Protein AF-A0A7J3KBX1-F1 (afdb_monomer_lite)

Sequence (210 aa):
MGEQVYLATDLDYLTTTYNLYGMPNVRHLKEKSKRGIFSFEVIDDPAFIGVLIQVTSRGRVNIYLPKGAPKEEVVEKTLKLLEEANKAPIKVLGRKEGPTMKLSEREKMLEDRIKEDLKLAFYIWASLIIKDGILPPPEFFSRNVLENCALYLGEDPQNEEFRRIFFKVFKECLNGLKEILGQELYDKLREKLEKKFLKEIYDYYACRKT

pLDDT: mean 73.68, std 13.1, range [33.12, 94.62]

Secondary structure (DSSP, 8-state):
-BEEEEEEE---HHHHHHHHHT-TTEEEP-----SSEEEEEESS-GGGTT-EEEEETTSEEEEEE-TT--HHHHHHHHHHHHHHHHTS---EEEEEEPPPBPHHHHHHHHHHHHHHHHHHHHHHHHHHHHHH--PPPGGGGTHHHHHHHHHHHT--TT-HHHHHHHHHHHHHHHHHHHHHHHHHHHHHHHHHHIIIIIHHHHHHHHTT--

Foldseek 3Di:
DWWKKKFDKPFPLVQLLVLLVVDPQKDWDDDPPPAFKTKIFGQPDLLRQQWIWIAGNNRMIMIIGGPPRPVVVCVVVVQVSSCVSRVHHMDGPDMDIDDRPPPVVSLVVLLVLLLVLLLVLLVVQLCCCVPPVDQDQLVSQADCSLVVSCSRNSHDSPDLSSVVSNLVSSVVSLVVSCVSNPDPSSVVNVVNNVVPHVVVSCVSVVVVVD

Structure (mmCIF, N/CA/C/O backbone):
data_AF-A0A7J3KBX1-F1
#
_entry.id   AF-A0A7J3KBX1-F1
#
loop_
_atom_site.group_PDB
_atom_site.id
_atom_site.type_symbol
_atom_site.label_atom_id
_atom_site.label_alt_id
_atom_site.label_comp_id
_atom_site.label_asym_id
_atom_site.label_entity_id
_atom_site.label_seq_id
_atom_site.pdbx_PDB_ins_code
_atom_site.Cartn_x
_atom_site.Cartn_y
_atom_site.Cartn_z
_atom_site.occupancy
_atom_site.B_iso_or_equiv
_atom_site.auth_seq_id
_atom_site.auth_comp_id
_atom_site.auth_asym_id
_atom_site.auth_atom_id
_atom_site.pdbx_PDB_model_num
ATOM 1 N N . MET A 1 1 ? 15.688 3.345 3.642 1.00 48.31 1 MET A N 1
ATOM 2 C CA . MET A 1 1 ? 15.613 4.315 2.530 1.00 48.31 1 MET A CA 1
ATOM 3 C C . MET A 1 1 ? 15.273 3.535 1.270 1.00 48.31 1 MET A C 1
ATOM 5 O O . MET A 1 1 ? 15.995 2.588 0.983 1.00 48.31 1 MET A O 1
ATOM 9 N N . GLY A 1 2 ? 1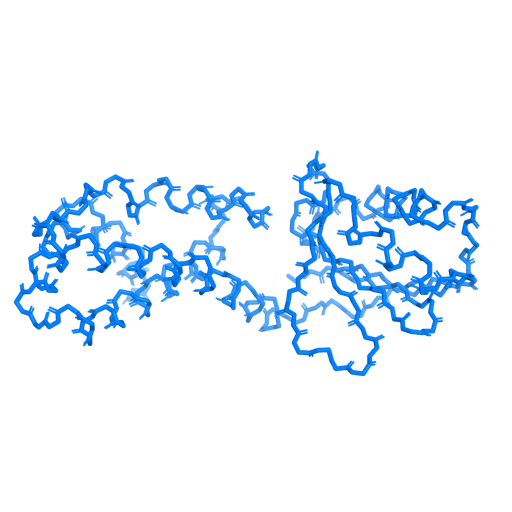4.149 3.855 0.622 1.00 62.84 2 GLY A N 1
ATOM 10 C CA . GLY A 1 2 ? 13.671 3.169 -0.588 1.00 62.84 2 GLY A CA 1
ATOM 11 C C . GLY A 1 2 ? 14.274 3.766 -1.859 1.00 62.84 2 GLY A C 1
ATOM 12 O O . GLY A 1 2 ? 14.525 4.971 -1.915 1.00 62.84 2 GLY A O 1
ATOM 13 N N . GLU A 1 3 ? 14.553 2.934 -2.852 1.00 77.62 3 GLU A N 1
ATOM 14 C CA . GLU A 1 3 ? 15.200 3.350 -4.097 1.00 77.62 3 GLU A CA 1
ATOM 15 C C . GLU A 1 3 ? 14.180 3.929 -5.085 1.00 77.62 3 GLU A C 1
ATOM 17 O O . GLU A 1 3 ? 12.984 3.661 -4.992 1.00 77.62 3 GLU A O 1
ATOM 22 N N . GLN A 1 4 ? 14.641 4.758 -6.020 1.00 82.50 4 GLN A N 1
ATOM 23 C CA . GLN A 1 4 ? 13.785 5.356 -7.043 1.00 82.50 4 GLN A CA 1
ATOM 24 C C . GLN A 1 4 ? 14.404 5.181 -8.423 1.00 82.50 4 GLN A C 1
ATOM 26 O O . GLN A 1 4 ? 15.590 5.460 -8.622 1.00 82.50 4 GLN A O 1
ATOM 31 N N . VAL A 1 5 ? 13.585 4.781 -9.390 1.00 87.81 5 VAL A N 1
ATOM 32 C CA . VAL A 1 5 ? 13.967 4.699 -10.800 1.00 87.81 5 VAL A CA 1
ATOM 33 C C . VAL A 1 5 ? 13.045 5.594 -11.615 1.00 87.81 5 VAL A C 1
ATOM 35 O O . VAL A 1 5 ? 11.826 5.456 -11.576 1.00 87.81 5 VAL A O 1
ATOM 38 N N . TYR A 1 6 ? 13.641 6.516 -12.365 1.00 85.56 6 TYR A N 1
ATOM 39 C CA . TYR A 1 6 ? 12.949 7.396 -13.298 1.00 85.56 6 TYR A CA 1
ATOM 40 C C . TYR A 1 6 ? 13.176 6.911 -14.725 1.00 85.56 6 TYR A C 1
ATOM 42 O O . TYR A 1 6 ? 14.323 6.798 -15.170 1.00 85.56 6 TYR A O 1
ATOM 50 N N . LEU A 1 7 ? 12.090 6.687 -15.457 1.00 89.50 7 LEU A N 1
ATOM 51 C CA . LEU A 1 7 ? 12.101 6.308 -16.864 1.00 89.50 7 LEU A CA 1
ATOM 52 C C . LEU A 1 7 ? 11.402 7.394 -17.687 1.00 89.50 7 LEU A C 1
ATOM 54 O O . LEU A 1 7 ? 10.243 7.746 -17.456 1.00 89.50 7 LEU A O 1
ATOM 58 N N . ALA A 1 8 ? 12.117 7.940 -18.665 1.00 86.69 8 ALA A N 1
ATOM 59 C CA . ALA A 1 8 ? 11.515 8.678 -19.764 1.00 86.69 8 ALA A CA 1
ATOM 60 C C . ALA A 1 8 ? 11.130 7.667 -20.844 1.00 86.69 8 ALA A C 1
ATOM 62 O O . ALA A 1 8 ? 11.980 6.886 -21.271 1.00 86.69 8 ALA A O 1
ATOM 63 N N . THR A 1 9 ? 9.871 7.676 -21.276 1.00 89.94 9 THR A N 1
ATOM 64 C CA . THR A 1 9 ? 9.355 6.709 -22.252 1.00 89.94 9 THR A CA 1
ATOM 65 C C . THR A 1 9 ? 8.529 7.400 -23.333 1.00 89.94 9 THR A C 1
ATOM 67 O O . THR A 1 9 ? 8.168 8.568 -23.174 1.00 89.94 9 THR A O 1
ATOM 70 N N . ASP A 1 10 ? 8.250 6.695 -24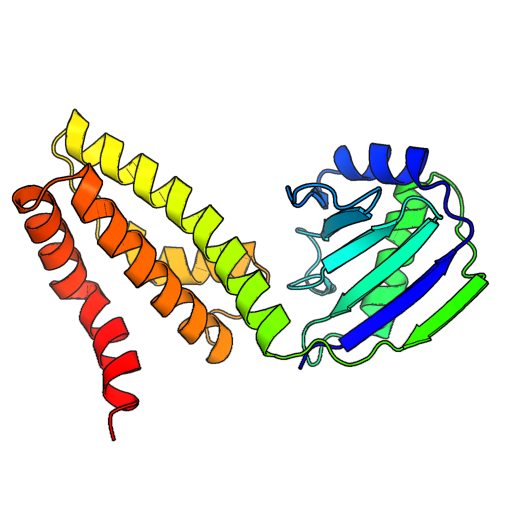.427 1.00 89.00 10 ASP A N 1
ATOM 71 C CA . ASP A 1 10 ? 7.322 7.116 -25.488 1.00 89.00 10 ASP A CA 1
ATOM 72 C C . ASP A 1 10 ? 5.871 6.658 -25.247 1.00 89.00 10 ASP A C 1
ATOM 74 O O . ASP A 1 10 ? 5.046 6.700 -26.157 1.00 89.00 10 ASP A O 1
ATOM 78 N N . LEU A 1 11 ? 5.559 6.252 -24.013 1.00 90.00 11 LEU A N 1
ATOM 79 C CA . LEU A 1 11 ? 4.247 5.783 -23.584 1.00 90.00 11 LEU A CA 1
ATOM 80 C C . LEU A 1 11 ? 3.117 6.754 -23.963 1.00 90.00 11 LEU A C 1
ATOM 82 O O . LEU A 1 11 ? 3.142 7.928 -23.569 1.00 90.00 11 LEU A O 1
ATOM 86 N N . ASP A 1 12 ? 2.058 6.236 -24.596 1.00 87.88 12 ASP A N 1
ATOM 87 C CA . ASP A 1 12 ? 0.772 6.932 -24.644 1.00 87.88 12 ASP A CA 1
ATOM 88 C C . ASP A 1 12 ? 0.127 6.864 -23.259 1.00 87.88 12 ASP A C 1
ATOM 90 O O . ASP A 1 12 ? -0.539 5.893 -22.882 1.00 87.88 12 ASP A O 1
ATOM 94 N N . TYR A 1 13 ? 0.351 7.917 -22.474 1.00 84.12 13 TYR A N 1
ATOM 95 C CA . TYR A 1 13 ? -0.110 7.949 -21.096 1.00 84.12 13 TYR A CA 1
ATOM 96 C C . TYR A 1 13 ? -1.633 7.842 -20.986 1.00 84.12 13 TYR A C 1
ATOM 98 O O . TYR A 1 13 ? -2.088 7.270 -20.002 1.00 84.12 13 TYR A O 1
ATOM 106 N N . LEU A 1 14 ? -2.425 8.370 -21.928 1.00 83.19 14 LEU A N 1
ATOM 107 C CA . LEU A 1 14 ? -3.888 8.357 -21.810 1.00 83.19 14 LEU A CA 1
ATOM 108 C C . LEU A 1 14 ? -4.408 6.936 -21.955 1.00 83.19 14 LEU A C 1
ATOM 110 O O . LEU A 1 14 ? -5.086 6.434 -21.057 1.00 83.19 14 LEU A O 1
ATOM 114 N N . THR A 1 15 ? -4.038 6.291 -23.059 1.00 86.25 15 THR A N 1
ATOM 115 C CA . THR A 1 15 ? -4.436 4.916 -23.363 1.00 86.25 15 THR A CA 1
ATOM 116 C C . THR A 1 15 ? -3.932 3.960 -22.289 1.00 86.25 15 THR A C 1
ATOM 118 O O . THR A 1 15 ? -4.708 3.168 -21.755 1.00 86.25 15 THR A O 1
ATOM 121 N N . THR A 1 16 ? -2.662 4.088 -21.899 1.00 88.94 16 THR A N 1
ATOM 122 C CA . THR A 1 16 ? -2.055 3.218 -20.883 1.00 88.94 16 THR A CA 1
ATOM 123 C C . THR A 1 16 ? -2.718 3.404 -19.525 1.00 88.94 16 THR A C 1
ATOM 125 O O . THR A 1 16 ? -3.132 2.430 -18.906 1.00 88.94 16 THR A O 1
ATOM 128 N N . THR A 1 17 ? -2.862 4.648 -19.060 1.00 85.94 17 THR A N 1
ATOM 129 C CA . THR A 1 17 ? -3.478 4.952 -17.758 1.00 85.94 17 THR A CA 1
ATOM 130 C C . THR A 1 17 ? -4.902 4.412 -17.715 1.00 85.94 17 THR A C 1
ATOM 132 O O . THR A 1 17 ? -5.265 3.749 -16.748 1.00 85.94 17 THR A O 1
ATOM 135 N N . TYR A 1 18 ? -5.698 4.648 -18.764 1.00 85.38 18 TYR A N 1
ATOM 136 C CA . TYR A 1 18 ? -7.067 4.143 -18.855 1.00 85.38 18 TYR A CA 1
ATOM 137 C C . TYR A 1 18 ? -7.125 2.613 -18.768 1.00 85.38 18 TYR A C 1
ATOM 139 O O . TYR A 1 18 ? -7.927 2.077 -18.007 1.00 85.38 18 TYR A O 1
ATOM 147 N N . ASN A 1 19 ? -6.249 1.912 -19.491 1.00 88.88 19 ASN A N 1
ATOM 148 C CA . ASN A 1 19 ? -6.217 0.452 -19.462 1.00 88.88 19 ASN A CA 1
ATOM 149 C C . ASN A 1 19 ? -5.741 -0.082 -18.100 1.00 88.88 19 ASN A C 1
ATOM 151 O O . ASN A 1 19 ? -6.350 -1.019 -17.593 1.00 88.88 19 ASN A O 1
ATOM 155 N N . LEU A 1 20 ? -4.753 0.554 -17.454 1.00 88.75 20 LEU A N 1
ATOM 156 C CA . LEU A 1 20 ? -4.304 0.199 -16.097 1.00 88.75 20 LEU A CA 1
ATOM 157 C C . LEU A 1 20 ? -5.434 0.283 -15.061 1.00 88.75 20 LEU A C 1
ATOM 159 O O . LEU A 1 20 ? -5.495 -0.553 -14.167 1.00 88.75 20 LEU A O 1
ATOM 163 N N . TYR A 1 21 ? -6.360 1.244 -15.184 1.00 83.00 21 TYR A N 1
ATOM 164 C CA . TYR A 1 21 ? -7.537 1.319 -14.303 1.00 83.00 21 TYR A CA 1
ATOM 165 C C . TYR A 1 21 ? -8.470 0.105 -14.424 1.00 83.00 21 TYR A C 1
ATOM 167 O O . TYR A 1 21 ? -9.236 -0.155 -13.496 1.00 83.00 21 TYR A O 1
ATOM 175 N N . GLY A 1 22 ? -8.437 -0.605 -15.554 1.00 81.12 22 GLY A N 1
ATOM 176 C CA . GLY A 1 22 ? -9.253 -1.790 -15.813 1.00 81.12 22 GLY A CA 1
ATOM 177 C C . GLY A 1 22 ? -8.534 -3.121 -15.587 1.00 81.12 22 GLY A C 1
ATOM 178 O O . GLY A 1 22 ? -9.170 -4.163 -15.734 1.00 81.12 22 GLY A O 1
ATOM 179 N N . MET A 1 23 ? -7.236 -3.118 -15.262 1.00 88.75 23 MET A N 1
ATOM 180 C CA . MET A 1 23 ? -6.469 -4.351 -15.074 1.00 88.75 23 MET A CA 1
ATOM 181 C C . MET A 1 23 ? -6.740 -4.969 -13.692 1.00 88.75 23 MET A C 1
ATOM 183 O O . MET A 1 23 ? -6.653 -4.268 -12.684 1.00 88.75 23 MET A O 1
ATOM 187 N N . PRO A 1 24 ? -7.039 -6.279 -13.610 1.00 82.50 24 PRO A N 1
ATOM 188 C CA . PRO A 1 24 ? -7.430 -6.928 -12.355 1.00 82.50 24 PRO A CA 1
ATOM 189 C C . PRO A 1 24 ? -6.286 -7.020 -11.336 1.00 82.50 24 PRO A C 1
ATOM 191 O O . PRO A 1 24 ? -6.535 -6.984 -10.136 1.00 82.50 24 PRO A O 1
ATOM 194 N N . ASN A 1 25 ? -5.043 -7.085 -11.812 1.00 82.12 25 ASN A N 1
ATOM 195 C CA . ASN A 1 25 ? -3.827 -7.168 -11.004 1.00 82.12 25 ASN A CA 1
ATOM 196 C C . ASN A 1 25 ? -3.259 -5.791 -10.619 1.00 82.12 25 ASN A C 1
ATOM 198 O O . ASN A 1 25 ? -2.173 -5.719 -10.037 1.00 82.12 25 ASN A O 1
ATOM 202 N N . VAL A 1 26 ? -3.955 -4.698 -10.953 1.00 83.69 26 VAL A N 1
ATOM 203 C CA . VAL A 1 26 ? -3.503 -3.324 -10.713 1.00 83.69 26 VAL A CA 1
ATOM 204 C C . VAL A 1 26 ? -4.476 -2.604 -9.788 1.00 83.69 26 VAL A C 1
ATOM 206 O O . VAL A 1 26 ? -5.647 -2.390 -10.099 1.00 83.69 26 VAL A O 1
ATOM 209 N N . ARG A 1 27 ? -3.964 -2.142 -8.649 1.00 80.69 27 ARG A N 1
ATOM 210 C CA . ARG A 1 27 ? -4.670 -1.234 -7.749 1.00 80.69 27 ARG A CA 1
ATOM 211 C C . ARG A 1 27 ? -4.282 0.204 -8.070 1.00 80.69 27 ARG A C 1
ATOM 213 O O . ARG A 1 27 ? -3.110 0.566 -8.034 1.00 80.69 27 ARG A O 1
ATOM 220 N N . HIS A 1 28 ? -5.273 1.051 -8.325 1.00 79.00 28 HIS A N 1
ATOM 221 C CA . HIS A 1 28 ? -5.066 2.490 -8.462 1.00 79.00 28 HIS A CA 1
ATOM 222 C C . HIS A 1 28 ? -5.152 3.171 -7.092 1.00 79.00 28 HIS A C 1
ATOM 224 O O . HIS A 1 28 ? -6.086 2.933 -6.324 1.00 79.00 28 HIS A O 1
ATOM 230 N N . LEU A 1 29 ? -4.198 4.046 -6.785 1.00 66.31 29 LEU A N 1
ATOM 231 C CA . LEU A 1 29 ? -4.214 4.807 -5.539 1.00 66.31 29 LEU A CA 1
ATOM 232 C C . LEU A 1 29 ? -4.988 6.111 -5.741 1.00 66.31 29 LEU A C 1
ATOM 234 O O . LEU A 1 29 ? -4.686 6.911 -6.632 1.00 66.31 29 LEU A O 1
ATOM 238 N N . LYS A 1 30 ? -6.006 6.337 -4.907 1.00 52.78 30 LYS A N 1
ATOM 239 C CA . LYS A 1 30 ? -6.800 7.570 -4.914 1.00 52.78 30 LYS A CA 1
ATOM 240 C C . LYS A 1 30 ? -6.040 8.676 -4.174 1.00 52.78 30 LYS A C 1
ATOM 242 O O . LYS A 1 30 ? -6.322 8.966 -3.022 1.00 52.78 30 LYS A O 1
ATOM 247 N N . GLU A 1 31 ? -5.122 9.362 -4.848 1.00 54.22 31 GLU A N 1
ATOM 248 C CA . GLU A 1 31 ? -4.641 10.665 -4.368 1.00 54.22 31 GLU A CA 1
ATOM 249 C C . GLU A 1 31 ? -5.203 11.810 -5.212 1.00 54.22 31 GLU A C 1
ATOM 251 O O . GLU A 1 31 ? -5.390 11.681 -6.422 1.00 54.22 31 GLU A O 1
ATOM 256 N N . LYS A 1 32 ? -5.468 12.956 -4.557 1.00 43.47 32 LYS A N 1
ATOM 257 C CA . LYS A 1 32 ? -5.796 14.238 -5.204 1.00 43.47 32 LYS A CA 1
ATOM 258 C C . LYS A 1 32 ? -4.781 14.471 -6.315 1.00 43.47 32 LYS A C 1
ATOM 260 O O . LYS A 1 32 ? -3.660 14.873 -6.013 1.00 43.47 32 LYS A O 1
ATOM 265 N N . SER A 1 33 ? -5.166 14.223 -7.568 1.00 44.78 33 SER A N 1
ATOM 266 C CA . SER A 1 33 ? -4.273 14.309 -8.718 1.00 44.78 33 SER A CA 1
ATOM 267 C C . SER A 1 33 ? -3.574 15.667 -8.707 1.00 44.78 33 SER A C 1
ATOM 269 O O . SER A 1 33 ? -4.145 16.692 -9.100 1.00 44.78 33 SER A O 1
ATOM 271 N N . LYS A 1 34 ? -2.330 15.717 -8.235 1.00 50.94 34 LYS A N 1
ATOM 272 C CA . LYS A 1 34 ? -1.494 16.892 -8.427 1.00 50.94 34 LYS A CA 1
ATOM 273 C C . LYS A 1 34 ? -1.115 16.871 -9.901 1.00 50.94 34 LYS A C 1
ATOM 275 O O . LYS A 1 34 ? -0.147 16.232 -10.275 1.00 50.94 34 LYS A O 1
ATOM 280 N N . ARG A 1 35 ? -1.932 17.531 -10.730 1.00 54.19 35 ARG A N 1
ATOM 281 C CA . ARG A 1 35 ? -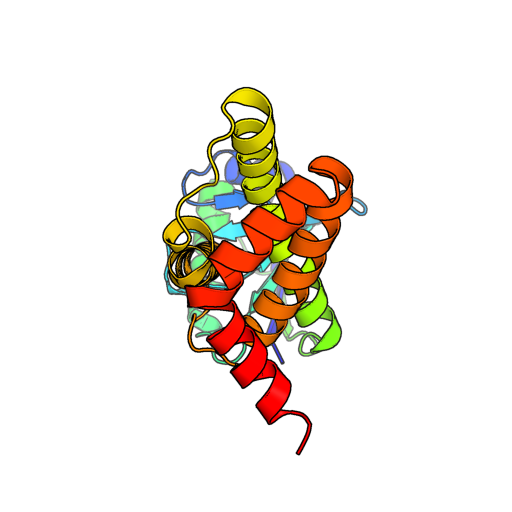1.667 17.843 -12.146 1.00 54.19 35 ARG A CA 1
ATOM 282 C C . ARG A 1 35 ? -1.068 16.667 -12.944 1.00 54.19 35 ARG A C 1
ATOM 284 O O . ARG A 1 35 ? 0.114 16.685 -13.268 1.00 54.19 35 ARG A O 1
ATOM 291 N N . GLY A 1 36 ? -1.900 15.690 -13.314 1.00 62.59 36 GLY A N 1
ATOM 292 C CA . GLY A 1 36 ? -1.531 14.681 -14.318 1.00 62.59 36 GLY A CA 1
ATOM 293 C C . GLY A 1 36 ? -0.485 13.661 -13.858 1.00 62.59 36 GLY A C 1
ATOM 294 O O . GLY A 1 36 ? 0.391 13.309 -14.640 1.00 62.59 36 GLY A O 1
ATOM 295 N N . ILE A 1 37 ? -0.557 13.220 -12.602 1.00 73.94 37 ILE A N 1
ATOM 296 C CA . ILE A 1 37 ? 0.205 12.082 -12.072 1.00 73.94 37 ILE A CA 1
ATOM 297 C C . ILE A 1 37 ? -0.805 11.015 -11.648 1.00 73.94 37 ILE A C 1
ATOM 299 O O . ILE A 1 37 ? -1.761 11.334 -10.937 1.00 73.94 37 ILE A O 1
ATOM 303 N N . PHE A 1 38 ? -0.584 9.782 -12.090 1.00 76.88 38 PHE A N 1
ATOM 304 C CA . PHE A 1 38 ? -1.427 8.618 -11.838 1.00 76.88 38 PHE A CA 1
ATOM 305 C C . PHE A 1 38 ? -0.600 7.554 -11.125 1.00 76.88 38 PHE A C 1
ATOM 307 O O . PHE A 1 38 ? 0.489 7.223 -11.587 1.00 76.88 38 PHE A O 1
ATOM 314 N N . SER A 1 39 ? -1.102 7.056 -9.998 1.00 80.31 39 SER A N 1
ATOM 315 C CA . SER A 1 39 ? -0.371 6.172 -9.087 1.00 80.31 39 SER A CA 1
ATOM 316 C C . SER A 1 39 ? -0.999 4.781 -9.063 1.00 80.31 39 SER A C 1
ATOM 318 O O . SER A 1 39 ? -2.212 4.652 -8.881 1.00 80.31 39 SER A O 1
ATOM 320 N N . PHE A 1 40 ? -0.164 3.756 -9.200 1.00 82.69 40 PHE A N 1
ATOM 321 C CA . PHE A 1 40 ? -0.560 2.359 -9.329 1.00 82.69 40 PHE A CA 1
ATOM 322 C C . PHE A 1 40 ? 0.322 1.448 -8.479 1.00 82.69 40 PHE A C 1
ATOM 324 O O . PHE A 1 40 ? 1.509 1.716 -8.285 1.00 82.69 40 PHE A O 1
ATOM 331 N N . GLU A 1 41 ? -0.254 0.338 -8.036 1.00 80.56 41 GLU A N 1
ATOM 332 C CA . GLU A 1 41 ? 0.444 -0.770 -7.389 1.00 80.56 41 GLU A CA 1
ATOM 333 C C . GLU A 1 41 ? -0.017 -2.090 -8.008 1.00 80.56 41 GLU A C 1
ATOM 335 O O . GLU A 1 41 ? -1.199 -2.250 -8.315 1.00 80.56 41 GLU A O 1
ATOM 340 N N . VAL A 1 42 ? 0.900 -3.039 -8.181 1.00 83.12 42 VAL A N 1
ATOM 341 C CA . VAL A 1 42 ? 0.576 -4.387 -8.668 1.00 83.12 42 VAL A CA 1
ATOM 342 C C . VAL A 1 42 ? 0.360 -5.284 -7.453 1.00 83.12 42 VAL A C 1
ATOM 344 O O . VAL A 1 42 ? 1.221 -5.338 -6.578 1.00 83.12 42 VAL A O 1
ATOM 347 N N . ILE A 1 43 ? -0.791 -5.952 -7.377 1.00 73.88 43 ILE A N 1
ATOM 348 C CA . ILE A 1 43 ? -1.220 -6.677 -6.165 1.00 73.88 43 ILE A CA 1
ATOM 349 C C . ILE A 1 43 ? -0.994 -8.194 -6.221 1.00 73.88 43 ILE A C 1
ATOM 351 O O . ILE A 1 43 ? -0.937 -8.824 -5.171 1.00 73.88 43 ILE A O 1
ATOM 355 N N . ASP A 1 44 ? -0.792 -8.764 -7.412 1.00 73.56 44 ASP A N 1
ATOM 356 C CA . ASP A 1 44 ? -0.686 -10.221 -7.611 1.00 73.56 44 ASP A CA 1
ATOM 357 C C . ASP A 1 44 ? 0.746 -10.718 -7.897 1.00 73.56 44 ASP A C 1
ATOM 359 O O . ASP A 1 44 ? 0.945 -11.888 -8.221 1.00 73.56 44 ASP A O 1
ATOM 363 N N . ASP A 1 45 ? 1.764 -9.855 -7.794 1.00 71.81 45 ASP A N 1
ATOM 364 C CA . ASP A 1 45 ? 3.164 -10.229 -8.040 1.00 71.81 45 ASP A CA 1
ATOM 365 C C . ASP A 1 45 ? 4.036 -9.927 -6.806 1.00 71.81 45 ASP A C 1
ATOM 367 O O . ASP A 1 45 ? 4.187 -8.760 -6.432 1.00 71.81 45 ASP A O 1
ATOM 371 N N . PRO A 1 46 ? 4.659 -10.950 -6.186 1.00 68.25 46 PRO A N 1
ATOM 372 C CA . PRO A 1 46 ? 5.539 -10.776 -5.033 1.00 68.25 46 PRO A CA 1
ATOM 373 C C . PRO A 1 46 ? 6.702 -9.800 -5.253 1.00 68.25 46 PRO A C 1
ATOM 375 O O . PRO A 1 46 ? 7.167 -9.186 -4.297 1.00 68.25 46 PRO A O 1
ATOM 378 N N . ALA A 1 47 ? 7.172 -9.617 -6.490 1.00 70.31 47 ALA A N 1
ATOM 379 C CA . ALA A 1 47 ? 8.225 -8.648 -6.800 1.00 70.31 47 ALA A CA 1
ATOM 380 C C . ALA A 1 47 ? 7.750 -7.189 -6.652 1.00 70.31 47 ALA A C 1
ATOM 382 O O . ALA A 1 47 ? 8.574 -6.292 -6.484 1.00 70.31 47 ALA A O 1
ATOM 383 N N . PHE A 1 48 ? 6.436 -6.944 -6.687 1.00 73.94 48 PHE A N 1
ATOM 384 C CA . PHE A 1 48 ? 5.827 -5.614 -6.570 1.00 73.94 48 PHE A CA 1
ATOM 385 C C . PHE A 1 48 ? 5.320 -5.268 -5.173 1.00 73.94 48 PHE A C 1
ATOM 387 O O . PHE A 1 48 ? 4.773 -4.186 -4.960 1.00 73.94 48 PHE A O 1
ATOM 394 N N . ILE A 1 49 ? 5.537 -6.154 -4.208 1.00 67.06 49 ILE A N 1
ATOM 395 C CA . ILE A 1 49 ? 5.260 -5.921 -2.792 1.00 67.06 49 ILE A CA 1
ATOM 396 C C . ILE A 1 49 ? 5.941 -4.608 -2.355 1.00 67.06 49 ILE A C 1
ATOM 398 O O . ILE A 1 49 ? 7.163 -4.471 -2.419 1.00 67.06 49 ILE A O 1
ATOM 402 N N . GLY A 1 50 ? 5.133 -3.604 -1.990 1.00 64.12 50 GLY A N 1
ATOM 403 C CA . GLY A 1 50 ? 5.596 -2.272 -1.579 1.00 64.12 50 GLY A CA 1
ATOM 404 C C . GLY A 1 50 ? 6.101 -1.357 -2.710 1.00 64.12 50 GLY A C 1
ATOM 405 O O . GLY A 1 50 ? 6.638 -0.283 -2.421 1.00 64.12 50 GLY A O 1
ATOM 406 N N . VAL A 1 51 ? 5.953 -1.751 -3.981 1.00 78.56 51 VAL A N 1
ATOM 407 C CA . VAL A 1 51 ? 6.358 -0.959 -5.154 1.00 78.56 51 VAL A CA 1
ATOM 408 C C . VAL A 1 51 ? 5.236 -0.017 -5.575 1.00 78.56 51 VAL A C 1
ATOM 410 O O . VAL A 1 51 ? 4.109 -0.440 -5.822 1.00 78.56 51 VAL A O 1
ATOM 413 N N . LEU A 1 52 ? 5.573 1.260 -5.737 1.00 82.25 52 LEU A N 1
ATOM 414 C CA . LEU A 1 52 ? 4.668 2.275 -6.270 1.00 82.25 52 LEU A CA 1
ATOM 415 C C . LEU A 1 52 ? 5.124 2.689 -7.671 1.00 82.25 52 LEU A C 1
ATOM 417 O O . LEU A 1 52 ? 6.260 3.129 -7.859 1.00 82.25 52 LEU A O 1
ATOM 421 N N . ILE A 1 53 ? 4.220 2.603 -8.644 1.00 88.50 53 ILE A N 1
ATOM 422 C CA . ILE A 1 53 ? 4.430 3.074 -10.014 1.00 88.50 53 ILE A CA 1
ATOM 423 C C . ILE A 1 53 ? 3.646 4.367 -10.202 1.00 88.50 53 ILE A C 1
ATOM 425 O O . ILE A 1 53 ? 2.444 4.419 -9.956 1.00 88.50 53 ILE A O 1
ATOM 429 N N . GLN A 1 54 ? 4.304 5.413 -10.689 1.00 86.88 54 GLN A N 1
ATOM 430 C CA . GLN A 1 54 ? 3.644 6.644 -11.101 1.00 86.88 54 GLN A CA 1
ATOM 431 C C . GLN A 1 54 ? 3.831 6.889 -12.588 1.00 86.88 54 GLN A C 1
ATOM 433 O O . GLN A 1 54 ? 4.959 6.941 -13.070 1.00 86.88 54 GLN A O 1
ATOM 438 N N . VAL A 1 55 ? 2.732 7.130 -13.291 1.00 86.19 55 VAL A N 1
ATOM 439 C CA . VAL A 1 55 ? 2.719 7.558 -14.690 1.00 86.19 55 VAL A CA 1
ATOM 440 C C . VAL A 1 55 ? 2.313 9.025 -14.744 1.00 86.19 55 VAL A C 1
ATOM 442 O O . VAL A 1 55 ? 1.326 9.444 -14.144 1.00 86.19 55 VAL A O 1
ATOM 445 N N . THR A 1 56 ? 3.086 9.836 -15.456 1.00 82.25 56 THR A N 1
ATOM 446 C CA . THR A 1 56 ? 2.791 11.261 -15.652 1.00 82.25 56 THR A CA 1
ATOM 447 C C . THR A 1 56 ? 2.096 11.506 -16.990 1.00 82.25 56 THR A C 1
ATOM 449 O O . THR A 1 56 ? 2.281 10.752 -17.944 1.00 82.25 56 THR A O 1
ATOM 452 N N . SER A 1 57 ? 1.412 12.642 -17.127 1.00 76.94 57 SER A N 1
ATOM 453 C CA . SER A 1 57 ? 0.782 13.099 -18.377 1.00 76.94 57 SER A CA 1
ATOM 454 C C . SER A 1 57 ? 1.756 13.403 -19.523 1.00 76.94 57 SER A C 1
ATOM 456 O O . SER A 1 57 ? 1.349 13.829 -20.599 1.00 76.94 57 SER A O 1
ATOM 458 N N . ARG A 1 58 ? 3.059 13.217 -19.295 1.00 76.81 58 ARG A N 1
ATOM 459 C CA . ARG A 1 58 ? 4.121 13.331 -20.302 1.00 76.81 58 ARG A CA 1
ATOM 460 C C . ARG A 1 58 ? 4.747 11.977 -20.649 1.00 76.81 58 ARG A C 1
ATOM 462 O O . ARG A 1 58 ? 5.849 11.967 -21.185 1.00 76.81 58 ARG A O 1
ATOM 469 N N . GLY A 1 59 ? 4.128 10.863 -20.253 1.00 78.25 59 GLY A N 1
ATOM 470 C CA . GLY A 1 59 ? 4.675 9.522 -20.491 1.00 78.25 59 GLY A CA 1
ATOM 471 C C . GLY A 1 59 ? 5.950 9.224 -19.689 1.00 78.25 59 GLY A C 1
ATOM 472 O O . GLY A 1 59 ? 6.729 8.349 -20.051 1.00 78.25 59 GLY A O 1
ATOM 473 N N . ARG A 1 60 ? 6.221 9.961 -18.602 1.00 85.75 60 ARG A N 1
ATOM 474 C CA . ARG A 1 60 ? 7.303 9.602 -17.664 1.00 85.75 60 ARG A CA 1
ATOM 475 C C . ARG A 1 60 ? 6.788 8.638 -16.615 1.00 85.75 60 ARG A C 1
ATOM 477 O O . ARG A 1 60 ? 5.683 8.853 -16.112 1.00 85.75 60 ARG A O 1
ATOM 484 N N . VAL A 1 61 ? 7.620 7.667 -16.265 1.00 88.94 61 VAL A N 1
ATOM 485 C CA . VAL A 1 61 ? 7.330 6.636 -15.272 1.00 88.94 61 VAL A CA 1
ATOM 486 C C . VAL A 1 61 ? 8.306 6.780 -14.108 1.00 88.94 61 VAL A C 1
ATOM 488 O O . VAL A 1 61 ? 9.520 6.817 -14.314 1.00 88.94 61 VAL A O 1
ATOM 491 N N . ASN A 1 62 ? 7.783 6.852 -12.888 1.00 86.12 62 ASN A N 1
ATOM 492 C CA . ASN A 1 62 ? 8.575 6.818 -11.664 1.00 86.12 62 ASN A CA 1
ATOM 493 C C . ASN A 1 62 ? 8.256 5.518 -10.927 1.00 86.12 62 ASN A C 1
ATOM 495 O O . ASN A 1 62 ? 7.087 5.226 -10.684 1.00 86.12 62 ASN A O 1
ATOM 499 N N . ILE A 1 63 ? 9.282 4.764 -10.558 1.00 88.81 63 ILE A N 1
ATOM 500 C CA . ILE A 1 63 ? 9.154 3.514 -9.812 1.00 88.81 63 ILE A CA 1
ATOM 501 C C . ILE A 1 63 ? 9.805 3.733 -8.453 1.00 88.81 63 ILE A C 1
ATOM 503 O O . ILE A 1 63 ? 11.001 4.028 -8.372 1.00 88.81 63 ILE A O 1
ATOM 507 N N . TYR A 1 64 ? 9.017 3.610 -7.395 1.00 81.44 64 TYR A N 1
ATOM 508 C CA . TYR A 1 64 ? 9.471 3.703 -6.016 1.00 81.44 64 TYR A CA 1
ATOM 509 C C . TYR A 1 64 ? 9.561 2.292 -5.448 1.00 81.44 64 TYR A C 1
ATOM 511 O O . TYR A 1 64 ? 8.574 1.560 -5.436 1.00 81.44 64 TYR A O 1
ATOM 519 N N . LEU A 1 65 ? 10.753 1.919 -4.999 1.00 79.56 65 LEU A N 1
ATOM 520 C CA . LEU A 1 65 ? 11.103 0.570 -4.574 1.00 79.56 65 LEU A CA 1
ATOM 521 C C . LEU A 1 65 ? 11.353 0.541 -3.061 1.00 79.56 65 LEU A C 1
ATOM 523 O O . LEU A 1 65 ? 12.039 1.433 -2.536 1.00 79.56 65 LEU A O 1
ATOM 527 N N . PRO A 1 66 ? 10.888 -0.491 -2.338 1.00 67.81 66 PRO A N 1
ATOM 528 C CA . PRO A 1 66 ? 11.338 -0.719 -0.975 1.00 67.81 66 PRO A CA 1
ATOM 529 C C . PRO A 1 66 ? 12.834 -1.065 -0.951 1.00 67.81 66 PRO A C 1
ATOM 531 O O . PRO A 1 66 ? 13.431 -1.494 -1.941 1.00 67.81 66 PRO A O 1
ATOM 534 N N . LYS A 1 67 ? 13.479 -0.839 0.199 1.00 68.44 67 LYS A N 1
ATOM 535 C CA . LYS A 1 67 ? 14.915 -1.111 0.351 1.00 68.44 67 LYS A CA 1
ATOM 536 C C . LYS A 1 67 ? 15.176 -2.609 0.160 1.00 68.44 67 LYS A C 1
ATOM 538 O O . LYS A 1 67 ? 14.590 -3.411 0.876 1.00 68.44 67 LYS A O 1
ATOM 543 N N . GLY A 1 68 ? 16.097 -2.962 -0.736 1.00 70.75 68 GLY A N 1
ATOM 544 C CA . GLY A 1 68 ? 16.463 -4.358 -0.999 1.00 70.75 68 GLY A CA 1
ATOM 545 C C . GLY A 1 68 ? 15.546 -5.087 -1.986 1.00 70.75 68 GLY A C 1
ATOM 546 O O . GLY A 1 68 ? 15.757 -6.273 -2.213 1.00 70.75 68 GLY A O 1
ATOM 547 N N . ALA A 1 69 ? 14.569 -4.399 -2.589 1.00 76.69 69 ALA A N 1
ATOM 548 C CA . ALA A 1 69 ? 13.796 -4.956 -3.695 1.00 76.69 69 ALA A CA 1
ATOM 549 C C . ALA A 1 69 ? 14.709 -5.296 -4.891 1.00 76.69 69 ALA A C 1
ATOM 551 O O . ALA A 1 69 ? 15.692 -4.581 -5.124 1.00 76.69 69 ALA A O 1
ATOM 552 N N . PRO A 1 70 ? 14.391 -6.340 -5.681 1.00 83.12 70 PRO A N 1
ATOM 553 C CA . PRO A 1 70 ? 15.159 -6.707 -6.868 1.00 83.12 70 PRO A CA 1
ATOM 554 C C . PRO A 1 70 ? 14.933 -5.680 -7.990 1.00 83.12 70 PRO A C 1
ATOM 556 O O . PRO A 1 70 ? 14.155 -5.902 -8.913 1.00 83.12 70 PRO A O 1
ATOM 559 N N . LYS A 1 71 ? 15.610 -4.527 -7.898 1.00 86.62 71 LYS A N 1
ATOM 560 C CA . LYS A 1 71 ? 15.400 -3.333 -8.738 1.00 86.62 71 LYS A CA 1
ATOM 561 C C . LYS A 1 71 ? 15.212 -3.655 -10.220 1.00 86.62 71 LYS A C 1
ATOM 563 O O . LYS A 1 71 ? 14.223 -3.226 -10.803 1.00 86.62 71 LYS A O 1
ATOM 568 N N . GLU A 1 72 ? 16.153 -4.375 -10.829 1.00 89.50 72 GLU A N 1
ATOM 569 C CA . GLU A 1 72 ? 16.111 -4.642 -12.273 1.00 89.50 72 GLU A CA 1
ATOM 570 C C . GLU A 1 72 ? 14.925 -5.524 -12.670 1.00 89.50 72 GLU A C 1
ATOM 572 O O . GLU A 1 72 ? 14.276 -5.250 -13.675 1.00 89.50 72 GLU A O 1
ATOM 577 N N . GLU A 1 73 ? 14.586 -6.520 -11.848 1.00 89.69 73 GLU A N 1
ATOM 578 C CA . GLU A 1 73 ? 13.423 -7.378 -12.082 1.00 89.69 73 GLU A CA 1
ATOM 579 C C . GLU A 1 73 ? 12.126 -6.566 -12.014 1.00 89.69 73 GLU A C 1
ATOM 581 O O . GLU A 1 73 ? 11.269 -6.675 -12.892 1.00 89.69 73 GLU A O 1
ATOM 586 N N . VAL A 1 74 ? 11.999 -5.697 -11.006 1.00 88.75 74 VAL A N 1
ATOM 587 C CA . VAL A 1 74 ? 10.829 -4.822 -10.863 1.00 88.75 74 VAL A CA 1
ATOM 588 C C . VAL A 1 74 ? 10.717 -3.868 -12.047 1.00 88.75 74 VAL A C 1
ATOM 590 O O . VAL A 1 74 ? 9.621 -3.672 -12.570 1.00 88.75 74 VAL A O 1
ATOM 593 N N . VAL A 1 75 ? 11.827 -3.286 -12.507 1.00 91.00 75 VAL A N 1
ATOM 594 C CA . VAL A 1 75 ? 11.842 -2.400 -13.680 1.00 91.00 75 VAL A CA 1
ATOM 595 C C . VAL A 1 75 ? 11.395 -3.151 -14.937 1.00 91.00 75 VAL A C 1
ATOM 597 O O . VAL A 1 75 ? 10.523 -2.656 -15.651 1.00 91.00 75 VAL A O 1
ATOM 600 N N . GLU A 1 76 ? 11.935 -4.343 -15.195 1.00 91.62 76 GLU A N 1
ATOM 601 C CA . GLU A 1 76 ? 11.573 -5.155 -16.363 1.00 91.62 76 GLU A CA 1
ATOM 602 C C . GLU A 1 76 ? 10.089 -5.534 -16.345 1.00 91.62 76 GLU A C 1
ATOM 604 O O . GLU A 1 76 ? 9.377 -5.347 -17.335 1.00 91.62 76 GLU A O 1
ATOM 609 N N . LYS A 1 77 ? 9.594 -6.020 -15.206 1.00 91.50 77 LYS A N 1
ATOM 610 C CA . LYS A 1 77 ? 8.183 -6.379 -15.061 1.00 91.50 77 LYS A CA 1
ATOM 611 C C . LYS A 1 77 ? 7.267 -5.158 -15.155 1.00 91.50 77 LYS A C 1
ATOM 613 O O . LYS A 1 77 ? 6.186 -5.261 -15.727 1.00 91.50 77 LYS A O 1
ATOM 618 N N . THR A 1 78 ? 7.702 -3.999 -14.650 1.00 91.75 78 THR A N 1
ATOM 619 C CA . THR A 1 78 ? 6.933 -2.749 -14.767 1.00 91.75 78 THR A CA 1
ATOM 620 C C . THR A 1 78 ? 6.776 -2.374 -16.233 1.00 91.75 78 THR A C 1
ATOM 622 O O . THR A 1 78 ? 5.683 -2.016 -16.657 1.00 91.75 78 THR A O 1
ATOM 625 N N . LEU A 1 79 ? 7.842 -2.486 -17.029 1.00 93.44 79 LEU A N 1
ATOM 626 C CA . LEU A 1 79 ? 7.772 -2.214 -18.462 1.00 93.44 79 LEU A CA 1
ATOM 627 C C . LEU A 1 79 ? 6.808 -3.169 -19.168 1.00 93.44 79 LEU A C 1
ATOM 629 O O . LEU A 1 79 ? 5.951 -2.688 -19.898 1.00 93.44 79 LEU A O 1
ATOM 633 N N . LYS A 1 80 ? 6.858 -4.476 -18.883 1.00 93.12 80 LYS A N 1
ATOM 634 C CA . LYS A 1 80 ? 5.916 -5.451 -19.466 1.00 93.12 80 LYS A CA 1
ATOM 635 C C . LYS A 1 80 ? 4.457 -5.133 -19.132 1.00 93.12 80 LYS A C 1
ATOM 637 O O . LYS A 1 80 ? 3.613 -5.157 -20.023 1.00 93.12 80 LYS A O 1
ATOM 642 N N . LEU A 1 81 ? 4.170 -4.782 -17.876 1.00 93.31 81 LEU A N 1
ATOM 643 C CA . LEU A 1 81 ? 2.835 -4.345 -17.452 1.00 93.31 81 LEU A CA 1
ATOM 644 C C . LEU A 1 81 ? 2.375 -3.117 -18.249 1.00 93.31 81 LEU A C 1
ATOM 646 O O . LEU A 1 81 ? 1.238 -3.048 -18.711 1.00 93.31 81 LEU A O 1
ATOM 650 N N . LEU A 1 82 ? 3.263 -2.134 -18.407 1.00 93.50 82 LEU A N 1
ATOM 651 C CA . LEU A 1 82 ? 2.951 -0.929 -19.161 1.00 93.50 82 LEU A CA 1
ATOM 652 C C . LEU A 1 82 ? 2.767 -1.228 -20.651 1.00 93.50 82 LEU A C 1
ATOM 654 O O . LEU A 1 82 ? 1.894 -0.624 -21.257 1.00 93.50 82 LEU A O 1
ATOM 658 N N . GLU A 1 83 ? 3.531 -2.145 -21.245 1.00 94.62 83 GLU A N 1
ATOM 659 C CA . GLU A 1 83 ? 3.383 -2.554 -22.650 1.00 94.62 83 GLU A CA 1
ATOM 660 C C . GLU A 1 83 ? 2.043 -3.247 -22.897 1.00 94.62 83 GLU A C 1
ATOM 662 O O . GLU A 1 83 ? 1.366 -2.954 -23.885 1.00 94.62 83 GLU A O 1
ATOM 667 N N . GLU A 1 84 ? 1.627 -4.113 -21.972 1.00 94.12 84 GLU A N 1
ATOM 668 C CA . GLU A 1 84 ? 0.310 -4.750 -21.987 1.00 94.12 84 GLU A CA 1
ATOM 669 C C . GLU A 1 84 ? -0.804 -3.697 -21.918 1.00 94.12 84 GLU A C 1
ATOM 671 O O . GLU A 1 84 ? -1.706 -3.679 -22.761 1.00 94.12 84 GLU A O 1
ATOM 676 N N . ALA A 1 85 ? -0.699 -2.756 -20.976 1.00 93.12 85 ALA A N 1
ATOM 677 C CA . ALA A 1 85 ? -1.651 -1.661 -20.849 1.00 93.12 85 ALA A CA 1
ATOM 678 C C . ALA A 1 85 ? -1.624 -0.704 -22.054 1.00 93.12 85 ALA A C 1
ATOM 680 O O . ALA A 1 85 ? -2.667 -0.202 -22.467 1.00 93.12 85 ALA A O 1
ATOM 681 N N . ASN A 1 86 ? -0.464 -0.454 -22.654 1.00 93.38 86 ASN A N 1
ATOM 682 C CA . ASN A 1 86 ? -0.305 0.403 -23.830 1.00 93.38 86 ASN A CA 1
ATOM 683 C C . ASN A 1 86 ? -0.764 -0.296 -25.123 1.00 93.38 86 ASN A C 1
ATOM 685 O O . ASN A 1 86 ? -1.034 0.371 -26.120 1.00 93.38 86 ASN A O 1
ATOM 689 N N . LYS A 1 87 ? -0.876 -1.634 -25.117 1.00 91.69 87 LYS A N 1
ATOM 690 C CA . LYS A 1 87 ? -1.145 -2.492 -26.290 1.00 91.69 87 LYS A CA 1
ATOM 691 C C . LYS A 1 87 ? -0.105 -2.343 -27.406 1.00 91.69 87 LYS A C 1
ATOM 693 O O . LYS A 1 87 ? -0.370 -2.675 -28.561 1.00 91.69 87 LYS A O 1
ATOM 698 N N . ALA A 1 88 ? 1.073 -1.836 -27.061 1.00 90.06 88 ALA A N 1
ATOM 699 C CA . ALA A 1 88 ? 2.194 -1.639 -27.960 1.00 90.06 88 ALA A CA 1
ATOM 700 C C . ALA A 1 88 ? 3.504 -1.603 -27.156 1.00 90.06 88 ALA A C 1
ATOM 702 O O . ALA A 1 88 ? 3.487 -1.157 -26.002 1.00 90.06 88 ALA A O 1
ATOM 703 N N . PRO A 1 89 ? 4.632 -2.018 -27.764 1.00 91.62 89 PRO A N 1
ATOM 704 C CA . PRO A 1 89 ? 5.944 -1.938 -27.130 1.00 91.62 89 PRO A CA 1
ATOM 705 C C . PRO A 1 89 ? 6.280 -0.513 -26.689 1.00 91.62 89 PRO A C 1
ATOM 707 O O . PRO A 1 89 ? 5.918 0.448 -27.373 1.00 91.62 89 PRO A O 1
ATOM 710 N N . ILE A 1 90 ? 7.013 -0.387 -25.585 1.00 91.75 90 ILE A N 1
ATOM 711 C CA . ILE A 1 90 ? 7.422 0.903 -25.023 1.00 91.75 90 ILE A CA 1
ATOM 712 C C . ILE A 1 90 ? 8.925 1.063 -25.187 1.00 91.75 90 ILE A C 1
ATOM 714 O O . ILE A 1 90 ? 9.717 0.203 -24.799 1.00 91.75 90 ILE A O 1
ATOM 718 N N . LYS A 1 91 ? 9.350 2.211 -25.704 1.00 91.69 91 LYS A N 1
ATOM 719 C CA . LYS A 1 91 ? 10.761 2.578 -25.764 1.00 91.69 91 LYS A CA 1
ATOM 720 C C . LYS A 1 91 ? 11.132 3.412 -24.552 1.00 91.69 91 LYS A C 1
ATOM 722 O O . LYS A 1 91 ? 10.574 4.479 -24.294 1.00 91.69 91 LYS A O 1
ATOM 727 N N . VAL A 1 92 ? 12.161 2.961 -23.842 1.00 92.81 92 VAL A N 1
ATOM 728 C CA . VAL A 1 92 ? 12.826 3.764 -22.815 1.00 92.81 92 VAL A CA 1
ATOM 729 C C . VAL A 1 92 ? 13.774 4.742 -23.508 1.00 92.81 92 VAL A C 1
ATOM 731 O O . VAL A 1 92 ? 14.795 4.355 -24.069 1.00 92.81 92 VAL A O 1
ATOM 734 N N . LEU A 1 93 ? 13.427 6.026 -23.468 1.00 88.88 93 LEU A N 1
ATOM 735 C CA . LEU A 1 93 ? 14.193 7.131 -24.052 1.00 88.88 93 LEU A CA 1
ATOM 736 C C . LEU A 1 93 ? 15.307 7.620 -23.119 1.00 88.88 93 LEU A C 1
ATOM 738 O O . LEU A 1 93 ? 16.255 8.271 -23.549 1.00 88.88 93 LEU A O 1
ATOM 742 N N . GLY A 1 94 ? 15.184 7.330 -21.826 1.00 85.75 94 GLY A N 1
ATOM 743 C CA . GLY A 1 94 ? 16.190 7.667 -20.834 1.00 85.75 94 GLY A CA 1
ATOM 744 C C . GLY A 1 94 ? 15.875 7.050 -19.483 1.00 85.75 94 GLY A C 1
ATOM 745 O O . GLY A 1 94 ? 14.714 6.906 -19.104 1.00 85.75 94 GLY A O 1
ATOM 746 N N . ARG A 1 95 ? 16.926 6.715 -18.739 1.00 90.62 95 ARG A N 1
ATOM 747 C CA . ARG A 1 95 ? 16.842 6.170 -17.385 1.00 90.62 95 ARG A CA 1
ATOM 748 C C . ARG A 1 95 ? 17.697 7.017 -16.457 1.00 90.62 95 ARG A C 1
ATOM 750 O O . ARG A 1 95 ? 18.842 7.330 -16.777 1.00 90.62 95 ARG A O 1
ATOM 757 N N . LYS A 1 96 ? 17.141 7.387 -15.308 1.00 85.38 96 LYS A N 1
ATOM 758 C CA . LYS A 1 96 ? 17.859 8.099 -14.253 1.00 85.38 96 LYS A CA 1
ATOM 759 C C . LYS A 1 96 ? 17.544 7.462 -12.910 1.00 85.38 96 LYS A C 1
ATOM 761 O O . LYS A 1 96 ? 16.383 7.241 -12.582 1.00 85.38 96 LYS A O 1
ATOM 766 N N . GLU A 1 97 ? 18.575 7.205 -12.120 1.00 82.56 97 GLU A N 1
ATOM 767 C CA . GLU A 1 97 ? 18.371 6.827 -10.727 1.00 82.56 97 GLU A CA 1
ATOM 768 C C . GLU A 1 97 ? 18.015 8.064 -9.903 1.00 82.56 97 GLU A C 1
ATOM 770 O O . GLU A 1 97 ? 18.610 9.140 -10.034 1.00 82.56 97 GLU A O 1
ATOM 775 N N . GLY A 1 98 ? 16.960 7.921 -9.114 1.00 63.25 98 GLY A N 1
ATOM 776 C CA . GLY A 1 98 ? 16.461 8.962 -8.245 1.00 63.25 98 GLY A CA 1
ATOM 777 C C . GLY A 1 98 ? 17.223 9.073 -6.939 1.00 63.25 98 GLY A C 1
ATOM 778 O O . GLY A 1 98 ? 17.867 8.109 -6.524 1.00 63.25 98 GLY A O 1
ATOM 779 N N . PRO A 1 99 ? 17.118 10.216 -6.238 1.00 58.12 99 PRO A N 1
ATOM 780 C CA . PRO A 1 99 ? 17.508 10.242 -4.840 1.00 58.12 99 PRO A CA 1
ATOM 781 C C . PRO A 1 99 ? 16.679 9.200 -4.080 1.00 58.12 99 PRO A C 1
ATOM 783 O O . PRO A 1 99 ? 15.486 9.029 -4.333 1.00 58.12 99 PRO A O 1
ATOM 786 N N . THR A 1 100 ? 17.315 8.500 -3.148 1.00 56.97 100 THR A N 1
ATOM 787 C CA . THR A 1 100 ? 16.635 7.573 -2.243 1.00 56.97 100 THR A CA 1
ATOM 788 C C . THR A 1 100 ? 15.501 8.328 -1.549 1.00 56.97 100 THR A C 1
ATOM 790 O O . THR A 1 100 ? 15.726 9.419 -1.015 1.00 56.97 100 THR A O 1
ATOM 793 N N . MET A 1 101 ? 14.280 7.785 -1.576 1.00 57.03 101 MET A N 1
ATOM 794 C CA . MET A 1 101 ? 13.131 8.436 -0.950 1.00 57.03 101 MET A CA 1
ATOM 795 C C . MET A 1 101 ? 13.462 8.667 0.524 1.00 57.03 101 MET A C 1
ATOM 797 O O . MET A 1 101 ? 13.923 7.741 1.214 1.00 57.03 101 MET A O 1
ATOM 801 N N . LYS A 1 102 ? 13.291 9.906 1.001 1.00 54.72 102 LYS A N 1
ATOM 802 C CA . LYS A 1 102 ? 13.601 10.217 2.398 1.00 54.72 102 LYS A CA 1
ATOM 803 C C . LYS A 1 102 ? 12.714 9.341 3.276 1.00 54.72 102 LYS A C 1
ATOM 805 O O . LYS A 1 102 ? 11.534 9.170 2.980 1.00 54.72 102 LYS A O 1
ATOM 810 N N . LEU A 1 103 ? 13.278 8.797 4.357 1.00 52.56 103 LEU A N 1
ATOM 811 C CA . LEU A 1 103 ? 12.540 7.965 5.322 1.00 52.56 103 LEU A CA 1
ATOM 812 C C . LEU A 1 103 ? 11.207 8.616 5.721 1.00 52.56 103 LEU A C 1
ATOM 814 O O . LEU A 1 103 ? 10.182 7.952 5.690 1.00 52.56 103 LEU A O 1
ATOM 818 N N . SER A 1 104 ? 11.204 9.936 5.921 1.00 57.09 104 SER A N 1
ATOM 819 C CA . SER A 1 104 ? 10.013 10.719 6.263 1.00 57.09 104 SER A CA 1
ATOM 820 C C . SER A 1 104 ? 8.883 10.675 5.225 1.00 57.09 104 SER A C 1
ATOM 822 O O . SER A 1 104 ? 7.718 10.794 5.584 1.00 57.09 104 SER A O 1
ATOM 824 N N . GLU A 1 105 ? 9.200 10.552 3.933 1.00 57.88 105 GLU A N 1
ATOM 825 C CA . GLU A 1 105 ? 8.194 10.487 2.861 1.00 57.88 105 GLU A CA 1
ATOM 826 C C . GLU A 1 105 ? 7.606 9.076 2.748 1.00 57.88 105 GLU A C 1
ATOM 828 O O . GLU A 1 105 ? 6.403 8.933 2.543 1.00 57.88 105 GLU A O 1
ATOM 833 N N . ARG A 1 106 ? 8.428 8.038 2.969 1.00 62.09 106 ARG A N 1
ATOM 834 C CA . ARG A 1 106 ? 7.964 6.642 3.027 1.00 62.09 106 ARG A CA 1
ATOM 835 C C . ARG A 1 106 ? 7.092 6.405 4.248 1.00 62.09 106 ARG A C 1
ATOM 837 O O . ARG A 1 106 ? 6.016 5.836 4.118 1.00 62.09 106 ARG A O 1
ATOM 844 N N . GLU A 1 107 ? 7.552 6.862 5.409 1.00 63.50 107 GLU A N 1
ATOM 845 C CA . GLU A 1 107 ? 6.807 6.778 6.663 1.00 63.50 107 GLU A CA 1
ATOM 846 C C . GLU A 1 107 ? 5.440 7.437 6.508 1.00 63.50 107 GLU A C 1
ATOM 848 O O . GLU A 1 107 ? 4.434 6.824 6.838 1.00 63.50 107 GLU A O 1
ATOM 853 N N . LYS A 1 108 ? 5.386 8.638 5.923 1.00 67.88 108 LYS A N 1
ATOM 854 C CA . LYS A 1 108 ? 4.123 9.342 5.696 1.00 67.88 108 LYS A CA 1
ATOM 855 C C . LYS A 1 108 ? 3.186 8.601 4.738 1.00 67.88 108 LYS A C 1
ATOM 857 O O . LYS A 1 108 ? 2.000 8.497 5.021 1.00 67.88 108 LYS A O 1
ATOM 862 N N . MET A 1 109 ? 3.709 8.060 3.640 1.00 68.62 109 MET A N 1
ATOM 863 C CA . MET A 1 109 ? 2.913 7.269 2.697 1.00 68.62 109 MET A CA 1
ATOM 864 C C . MET A 1 109 ? 2.338 6.009 3.358 1.00 68.62 109 MET A C 1
ATOM 866 O O . MET A 1 109 ? 1.154 5.721 3.206 1.00 68.62 109 MET A O 1
ATOM 870 N N . LEU A 1 110 ? 3.158 5.274 4.116 1.00 65.69 110 LEU A N 1
ATOM 871 C CA . LEU A 1 110 ? 2.699 4.115 4.884 1.00 65.69 110 LEU A CA 1
ATOM 872 C C . LEU A 1 110 ? 1.668 4.524 5.941 1.00 65.69 110 LEU A C 1
ATOM 874 O O . LEU A 1 110 ? 0.652 3.851 6.083 1.00 65.69 110 LEU A O 1
ATOM 878 N N . GLU A 1 111 ? 1.888 5.640 6.644 1.00 73.88 111 GLU A N 1
ATOM 879 C CA . GLU A 1 111 ? 0.923 6.182 7.603 1.00 73.88 111 GLU A CA 1
ATOM 880 C C . GLU A 1 111 ? -0.431 6.450 6.948 1.00 73.88 111 GLU A C 1
ATOM 882 O O . GLU A 1 111 ? -1.454 6.011 7.471 1.00 73.88 111 GLU A O 1
ATOM 887 N N . ASP A 1 112 ? -0.447 7.143 5.811 1.00 71.88 112 ASP A N 1
ATOM 888 C CA . ASP A 1 112 ? -1.678 7.507 5.113 1.00 71.88 112 ASP A CA 1
ATOM 889 C C . ASP A 1 112 ? -2.428 6.259 4.608 1.00 71.88 112 ASP A C 1
ATOM 891 O O . ASP A 1 112 ? -3.642 6.160 4.795 1.00 71.88 112 ASP A O 1
ATOM 895 N N . ARG A 1 113 ? -1.716 5.251 4.085 1.00 66.44 113 ARG A N 1
ATOM 896 C CA . ARG A 1 113 ? -2.317 3.988 3.615 1.00 66.44 113 ARG A CA 1
ATOM 897 C C . ARG A 1 113 ? -2.901 3.148 4.748 1.00 66.44 113 ARG A C 1
ATOM 899 O O . ARG A 1 113 ? -4.048 2.717 4.669 1.00 66.44 113 ARG A O 1
ATOM 906 N N . ILE A 1 114 ? -2.152 2.975 5.839 1.00 72.88 114 ILE A N 1
ATOM 907 C CA . ILE A 1 114 ? -2.646 2.256 7.022 1.00 72.88 114 ILE A CA 1
ATOM 908 C C . ILE A 1 114 ? -3.858 2.998 7.611 1.00 72.88 114 ILE A C 1
ATOM 910 O O . ILE A 1 114 ? -4.812 2.365 8.060 1.00 72.88 114 ILE A O 1
ATOM 914 N N . LYS A 1 115 ? -3.866 4.341 7.587 1.00 75.56 115 LYS A N 1
ATOM 915 C CA . LYS A 1 115 ? -5.007 5.145 8.058 1.00 75.56 115 LYS A CA 1
ATOM 916 C C . LYS A 1 115 ? -6.265 4.879 7.247 1.00 75.56 115 LYS A C 1
ATOM 918 O O . LYS A 1 115 ? -7.339 4.816 7.837 1.00 75.56 115 LYS A O 1
ATOM 923 N N . GLU A 1 116 ? -6.165 4.784 5.927 1.00 70.19 116 GLU A N 1
ATOM 924 C CA . GLU A 1 116 ? -7.323 4.518 5.070 1.00 70.19 116 GLU A CA 1
ATOM 925 C C . GLU A 1 116 ? -7.921 3.134 5.338 1.00 70.19 116 GLU A C 1
ATOM 927 O O . GLU A 1 116 ? -9.125 3.039 5.603 1.00 70.19 116 GLU A O 1
ATOM 932 N N . ASP A 1 117 ? -7.080 2.099 5.385 1.00 69.31 117 ASP A N 1
ATOM 933 C CA . ASP A 1 117 ? -7.514 0.723 5.649 1.00 69.31 117 ASP A CA 1
ATOM 934 C C . ASP A 1 117 ? -8.153 0.586 7.038 1.00 69.31 117 ASP A C 1
ATOM 936 O O . ASP A 1 117 ? -9.241 0.015 7.192 1.00 69.31 117 ASP A O 1
ATOM 940 N N . LEU A 1 118 ? -7.522 1.165 8.065 1.00 74.44 118 LEU A N 1
ATOM 941 C CA . LEU A 1 118 ? -8.050 1.106 9.426 1.00 74.44 118 LEU A CA 1
ATOM 942 C C . LEU A 1 118 ? -9.316 1.945 9.594 1.00 74.44 118 LEU A C 1
ATOM 944 O O . LEU A 1 118 ? -10.231 1.504 10.284 1.00 74.44 118 LEU A O 1
ATOM 948 N N . LYS A 1 119 ? -9.439 3.115 8.957 1.00 72.25 119 LYS A N 1
ATOM 949 C CA . LYS A 1 119 ? -10.665 3.926 9.058 1.00 72.25 119 LYS A CA 1
ATOM 950 C C . LYS A 1 119 ? -11.892 3.143 8.615 1.00 72.25 119 LYS A C 1
ATOM 952 O O . LYS A 1 119 ? -12.892 3.154 9.330 1.00 72.25 119 LYS A O 1
ATOM 957 N N . LEU A 1 120 ? -11.826 2.458 7.474 1.00 68.62 120 LEU A N 1
ATOM 958 C CA . LEU A 1 120 ? -12.960 1.685 6.967 1.00 68.62 120 LEU A CA 1
ATOM 959 C C . LEU A 1 120 ? -13.349 0.559 7.935 1.00 68.62 120 LEU A C 1
ATOM 961 O O . LEU A 1 120 ? -14.525 0.431 8.281 1.00 68.62 120 LEU A O 1
ATOM 965 N N . ALA A 1 121 ? -12.367 -0.206 8.418 1.00 72.12 121 ALA A N 1
ATOM 966 C CA . ALA A 1 121 ? -12.599 -1.267 9.397 1.00 72.12 121 ALA A CA 1
ATOM 967 C C . ALA A 1 121 ? -13.247 -0.719 10.681 1.00 72.12 121 ALA A C 1
ATOM 969 O O . ALA A 1 121 ? -14.244 -1.257 11.163 1.00 72.12 121 ALA A O 1
ATOM 970 N N . PHE A 1 122 ? -12.741 0.407 11.184 1.00 74.19 122 PHE A N 1
ATOM 971 C CA . PHE A 1 122 ? -13.217 1.030 12.415 1.00 74.19 122 PHE A CA 1
ATOM 972 C C . PHE A 1 122 ? -14.638 1.596 12.250 1.00 74.19 122 PHE A C 1
ATOM 974 O O . PHE A 1 122 ? -15.450 1.445 13.160 1.00 74.19 122 PHE A O 1
ATOM 981 N N . TYR A 1 123 ? -14.995 2.163 11.091 1.00 71.94 123 TYR A N 1
ATOM 982 C CA . TYR A 1 123 ? -16.372 2.595 10.803 1.00 71.94 123 TYR A CA 1
ATOM 983 C C . TYR A 1 123 ? -17.368 1.432 10.768 1.00 71.94 123 TYR A C 1
ATOM 985 O O . TYR A 1 123 ? -18.470 1.545 11.317 1.00 71.94 123 TYR A O 1
ATOM 993 N N . ILE A 1 124 ? -16.990 0.311 10.150 1.00 72.19 124 ILE A N 1
ATOM 994 C CA . ILE A 1 124 ? -17.821 -0.900 10.127 1.00 72.19 124 ILE A CA 1
ATOM 995 C C . ILE A 1 124 ? -18.046 -1.391 11.560 1.00 72.19 124 ILE A C 1
ATOM 997 O O . ILE A 1 124 ? -19.181 -1.663 11.951 1.00 72.19 124 ILE A O 1
ATOM 1001 N N . TRP A 1 125 ? -16.994 -1.432 12.377 1.00 74.56 125 TRP A N 1
ATOM 1002 C CA . TRP A 1 125 ? -17.103 -1.846 13.776 1.00 74.56 125 TRP A CA 1
ATOM 1003 C C . TRP A 1 125 ? -17.951 -0.899 14.610 1.00 74.56 125 TRP A C 1
ATOM 1005 O O . TRP A 1 125 ? -18.801 -1.364 15.363 1.00 74.56 125 TRP A O 1
ATOM 1015 N N . ALA A 1 126 ? -17.768 0.413 14.457 1.00 73.38 126 ALA A N 1
ATOM 1016 C CA . ALA A 1 126 ? -18.587 1.394 15.153 1.00 73.38 126 ALA A CA 1
ATOM 1017 C C . ALA A 1 126 ? -20.073 1.200 14.840 1.00 73.38 126 ALA A C 1
ATOM 1019 O O . ALA A 1 126 ? -20.905 1.203 15.743 1.00 73.38 126 ALA A O 1
ATOM 1020 N 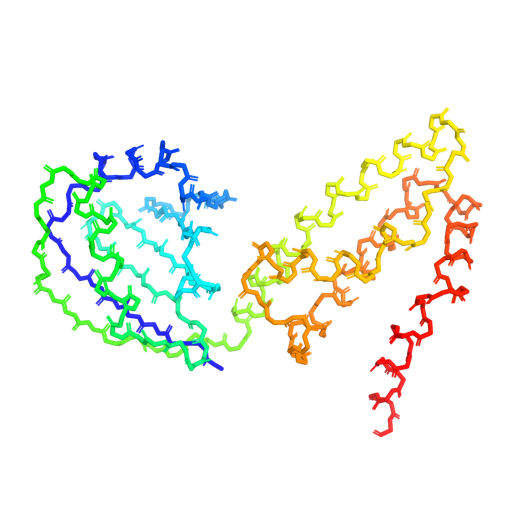N . SER A 1 127 ? -20.391 0.945 13.570 1.00 73.00 127 SER A N 1
ATOM 1021 C CA . SER A 1 127 ? -21.759 0.694 13.118 1.00 73.00 127 SER A CA 1
ATOM 1022 C C . SER A 1 127 ? -22.352 -0.575 13.741 1.00 73.00 127 SER A C 1
ATOM 1024 O O . SER A 1 127 ? -23.497 -0.549 14.186 1.00 73.00 127 SER A O 1
ATOM 1026 N N . LEU A 1 128 ? -21.577 -1.663 13.828 1.00 72.00 128 LEU A N 1
ATOM 1027 C CA . LEU A 1 128 ? -22.001 -2.917 14.470 1.00 72.00 128 LEU A CA 1
ATOM 1028 C C . LEU A 1 128 ? -22.220 -2.754 15.982 1.00 72.00 128 LEU A C 1
ATOM 1030 O O . LEU A 1 128 ? -23.208 -3.248 16.525 1.00 72.00 128 LEU A O 1
ATOM 1034 N N . ILE A 1 129 ? -21.329 -2.023 16.656 1.00 76.06 129 ILE A N 1
ATOM 1035 C CA . ILE A 1 129 ? -21.437 -1.753 18.094 1.00 76.06 129 ILE A CA 1
ATOM 1036 C C . ILE A 1 129 ? -22.679 -0.904 18.383 1.00 76.06 129 ILE A C 1
ATOM 1038 O O . ILE A 1 129 ? -23.427 -1.220 19.304 1.00 76.06 129 ILE A O 1
ATOM 1042 N N . ILE A 1 130 ? -22.913 0.155 17.603 1.00 73.38 130 ILE A N 1
ATOM 1043 C CA . ILE A 1 130 ? -24.044 1.071 17.804 1.00 73.38 130 ILE A CA 1
ATOM 1044 C C . ILE A 1 130 ? -25.377 0.383 17.497 1.00 73.38 130 ILE A C 1
ATOM 1046 O O . ILE A 1 130 ? -26.338 0.557 18.243 1.00 73.38 130 ILE A O 1
ATOM 1050 N N . LYS A 1 131 ? -25.450 -0.379 16.400 1.00 73.00 131 LYS A N 1
ATOM 1051 C CA . LYS A 1 131 ? -26.702 -0.982 15.936 1.00 73.00 131 LYS A CA 1
ATOM 1052 C C . LYS A 1 131 ? -27.118 -2.188 16.775 1.00 73.00 131 LYS A C 1
ATOM 1054 O O . LYS A 1 131 ? -28.281 -2.287 17.151 1.00 73.00 131 LYS A O 1
ATOM 1059 N N . ASP A 1 132 ? -26.175 -3.083 17.056 1.00 72.31 132 ASP A N 1
ATOM 1060 C CA . ASP A 1 132 ? -26.479 -4.409 17.601 1.00 72.31 132 ASP A CA 1
ATOM 1061 C C . ASP A 1 132 ? -25.916 -4.607 19.023 1.00 72.31 132 ASP A C 1
ATOM 1063 O O . ASP A 1 132 ? -26.110 -5.658 19.631 1.00 72.31 132 ASP A O 1
ATOM 1067 N N . GLY A 1 133 ? -25.183 -3.627 19.571 1.00 67.31 133 GLY A N 1
ATOM 1068 C CA . GLY A 1 133 ? -24.476 -3.771 20.851 1.00 67.31 133 GLY A CA 1
ATOM 1069 C C . GLY A 1 133 ? -23.338 -4.799 20.800 1.00 67.31 133 GLY A C 1
ATOM 1070 O O . GLY A 1 133 ? -22.780 -5.173 21.837 1.00 67.31 133 GLY A O 1
ATOM 1071 N N . ILE A 1 134 ? -22.989 -5.283 19.603 1.00 68.62 134 ILE A N 1
ATOM 1072 C CA . ILE A 1 134 ? -22.004 -6.341 19.405 1.00 68.62 134 ILE A CA 1
ATOM 1073 C C . ILE A 1 134 ? -20.619 -5.711 19.378 1.00 68.62 134 ILE A C 1
ATOM 1075 O O . ILE A 1 134 ? -20.202 -5.083 18.410 1.00 68.62 134 ILE A O 1
ATOM 1079 N N . LEU A 1 135 ? -19.874 -5.936 20.454 1.00 65.75 135 LEU A N 1
ATOM 1080 C CA . LEU A 1 135 ? -18.434 -5.712 20.485 1.00 65.75 135 LEU A CA 1
ATOM 1081 C C . LEU A 1 135 ? -17.748 -6.785 19.625 1.00 65.75 135 LEU A C 1
ATOM 1083 O O . LEU A 1 135 ? -17.846 -7.962 19.998 1.00 65.75 135 LEU A O 1
ATOM 1087 N N . PRO A 1 136 ? -17.049 -6.420 18.531 1.00 64.50 136 PRO A N 1
ATOM 1088 C CA . PRO A 1 136 ? -16.396 -7.400 17.678 1.00 64.50 136 PRO A CA 1
ATOM 1089 C C . PRO A 1 136 ? -15.372 -8.230 18.477 1.00 64.50 136 PRO A C 1
ATOM 1091 O O . PRO A 1 136 ? -14.845 -7.756 19.493 1.00 64.50 136 PRO A O 1
ATOM 1094 N N . PRO A 1 137 ? -15.086 -9.473 18.061 1.00 62.22 137 PRO A N 1
ATOM 1095 C CA . PRO A 1 137 ? -14.090 -10.306 18.726 1.00 62.22 137 PRO A CA 1
ATOM 1096 C C . PRO A 1 137 ? -12.690 -9.668 18.642 1.00 62.22 137 PRO A C 1
ATOM 1098 O O . PRO A 1 137 ? -12.340 -9.167 17.574 1.00 62.22 137 PRO A O 1
ATOM 1101 N N . PRO A 1 138 ? -11.861 -9.694 19.705 1.00 54.97 138 PRO A N 1
ATOM 1102 C CA . PRO A 1 138 ? -10.499 -9.137 19.706 1.00 54.97 138 PRO A CA 1
ATOM 1103 C C . PRO A 1 138 ? -9.604 -9.621 18.547 1.00 54.97 138 PRO A C 1
ATOM 1105 O O . PRO A 1 138 ? -8.695 -8.916 18.114 1.00 54.97 138 PRO A O 1
ATOM 1108 N N . GLU A 1 139 ? -9.870 -10.813 18.017 1.00 55.34 139 GLU A N 1
ATOM 1109 C CA . GLU A 1 139 ? -9.195 -11.431 16.872 1.00 55.34 139 GLU A CA 1
ATOM 1110 C C . GLU A 1 139 ? -9.358 -10.620 15.576 1.00 55.34 139 GLU A C 1
ATOM 1112 O O . GLU A 1 139 ? -8.484 -10.664 14.710 1.00 55.34 139 GLU A O 1
ATOM 1117 N N . PHE A 1 140 ? -10.429 -9.829 15.467 1.00 57.12 140 PHE A N 1
ATOM 1118 C CA . PHE A 1 140 ? -10.654 -8.909 14.353 1.00 57.12 140 PHE A CA 1
ATOM 1119 C C . PHE A 1 140 ? -9.796 -7.645 14.420 1.00 57.12 140 PHE A C 1
ATOM 1121 O O . PHE A 1 140 ? -9.812 -6.892 13.458 1.00 57.12 140 PHE A O 1
ATOM 1128 N N . PHE A 1 141 ? -9.054 -7.394 15.505 1.00 55.38 141 PHE A N 1
ATOM 1129 C CA . PHE A 1 141 ? -8.382 -6.105 15.731 1.00 55.38 141 PHE A CA 1
ATOM 1130 C C . PHE A 1 141 ? -6.861 -6.140 15.602 1.00 55.38 141 PHE A C 1
ATOM 1132 O O . PHE A 1 141 ? -6.223 -5.098 15.691 1.00 55.38 141 PHE A O 1
ATOM 1139 N N . SER A 1 142 ? -6.263 -7.320 15.469 1.00 54.28 142 SER A N 1
ATOM 1140 C CA . SER A 1 142 ? -4.950 -7.521 16.073 1.00 54.28 142 SER A CA 1
ATOM 1141 C C . SER A 1 142 ? -3.983 -8.235 15.136 1.00 54.28 142 SER A C 1
ATOM 1143 O O . SER A 1 142 ? -3.376 -7.605 14.271 1.00 54.28 142 SER A O 1
ATOM 1145 N N . ARG A 1 143 ? -3.869 -9.552 15.261 1.00 52.88 143 ARG A N 1
ATOM 1146 C CA . ARG A 1 143 ? -2.923 -10.345 14.489 1.00 52.88 143 ARG A CA 1
ATOM 1147 C C . ARG A 1 143 ? -3.320 -10.399 13.021 1.00 52.88 143 ARG A C 1
ATOM 1149 O O . ARG A 1 143 ? -2.522 -10.049 12.167 1.00 52.88 143 ARG A O 1
ATOM 1156 N N . ASN A 1 144 ? -4.602 -10.648 12.765 1.00 62.28 144 ASN A N 1
ATOM 1157 C CA . ASN A 1 144 ? -5.150 -10.617 11.418 1.00 62.28 144 ASN A CA 1
ATOM 1158 C C . ASN A 1 144 ? -5.121 -9.209 10.819 1.00 62.28 144 ASN A C 1
ATOM 1160 O O . ASN A 1 144 ? -4.960 -9.094 9.623 1.00 62.28 144 ASN A O 1
ATOM 1164 N N . VAL A 1 145 ? -5.256 -8.124 11.591 1.00 67.25 145 VAL A N 1
ATOM 1165 C CA . VAL A 1 145 ? -5.256 -6.768 11.002 1.00 67.25 145 VAL A CA 1
ATOM 1166 C C . VAL A 1 145 ? -3.850 -6.319 10.655 1.00 67.25 145 VAL A C 1
ATOM 1168 O O . VAL A 1 145 ? -3.664 -5.787 9.571 1.00 67.25 145 VAL A O 1
ATOM 1171 N N . LEU A 1 146 ? -2.864 -6.558 11.523 1.00 71.69 146 LEU A N 1
ATOM 1172 C CA . LEU A 1 146 ? -1.461 -6.316 11.191 1.00 71.69 146 LEU A CA 1
ATOM 1173 C C . LEU A 1 146 ? -1.040 -7.188 10.006 1.00 71.69 146 LEU A C 1
ATOM 1175 O O . LEU A 1 146 ? -0.492 -6.656 9.054 1.00 71.69 146 LEU A O 1
ATOM 1179 N N . GLU A 1 147 ? -1.296 -8.498 10.056 1.00 67.50 147 GLU A N 1
ATOM 1180 C CA . GLU A 1 147 ? -0.898 -9.441 9.004 1.00 67.50 147 GLU A CA 1
ATOM 1181 C C . GLU A 1 147 ? -1.642 -9.164 7.693 1.00 67.50 147 GLU A C 1
ATOM 1183 O O . GLU A 1 147 ? -1.006 -9.136 6.647 1.00 67.50 147 GLU A O 1
ATOM 1188 N N . ASN A 1 148 ? -2.943 -8.856 7.731 1.00 63.69 148 ASN A N 1
ATOM 1189 C CA . ASN A 1 148 ? -3.694 -8.468 6.537 1.00 63.69 148 ASN A CA 1
ATOM 1190 C C . ASN A 1 148 ? -3.247 -7.106 6.019 1.00 63.69 148 ASN A C 1
ATOM 1192 O O . ASN A 1 148 ? -3.102 -6.951 4.820 1.00 63.69 148 ASN A O 1
ATOM 1196 N N . CYS A 1 149 ? -3.022 -6.113 6.878 1.00 66.62 149 CYS A N 1
ATOM 1197 C CA . CYS A 1 149 ? -2.548 -4.799 6.448 1.00 66.62 149 CYS A CA 1
ATOM 1198 C C . CYS A 1 149 ? -1.135 -4.913 5.863 1.00 66.62 149 CYS A C 1
ATOM 1200 O O . CYS A 1 149 ? -0.875 -4.368 4.802 1.00 66.62 149 CYS A O 1
ATOM 1202 N N . ALA A 1 150 ? -0.252 -5.704 6.473 1.00 64.19 150 ALA A N 1
ATOM 1203 C CA . ALA A 1 150 ? 1.056 -6.026 5.915 1.00 64.19 150 ALA A CA 1
ATOM 1204 C C . ALA A 1 150 ? 0.908 -6.700 4.544 1.00 64.19 150 ALA A C 1
ATOM 1206 O O . ALA A 1 150 ? 1.468 -6.226 3.563 1.00 64.19 150 ALA A O 1
ATOM 1207 N N . LEU A 1 151 ? 0.058 -7.723 4.437 1.00 60.03 151 LEU A N 1
ATOM 1208 C CA . LEU A 1 151 ? -0.235 -8.414 3.183 1.00 60.03 151 LEU A CA 1
ATOM 1209 C C . LEU A 1 151 ? -0.788 -7.461 2.106 1.00 60.03 151 LEU A C 1
ATOM 1211 O O . LEU A 1 151 ? -0.274 -7.431 0.993 1.00 60.03 151 LEU A O 1
ATOM 1215 N N . TYR A 1 152 ? -1.784 -6.635 2.437 1.00 57.88 152 TYR A N 1
ATOM 1216 C CA . TYR A 1 152 ? -2.424 -5.673 1.529 1.00 57.88 152 TYR A CA 1
ATOM 1217 C C . TYR A 1 152 ? -1.509 -4.521 1.115 1.00 57.88 152 TYR A C 1
ATOM 1219 O O . TYR A 1 152 ? -1.720 -3.906 0.062 1.00 57.88 152 TYR A O 1
ATOM 1227 N N . LEU A 1 153 ? -0.533 -4.185 1.953 1.00 57.38 153 LEU A N 1
ATOM 1228 C CA . LEU A 1 153 ? 0.428 -3.121 1.693 1.00 57.38 153 LEU A CA 1
ATOM 1229 C C . LEU A 1 153 ? 1.732 -3.643 1.091 1.00 57.38 153 LEU A C 1
ATOM 1231 O O . LEU A 1 153 ? 2.568 -2.835 0.686 1.00 57.38 153 LEU A O 1
ATOM 1235 N N . GLY A 1 154 ? 1.883 -4.964 0.983 1.00 55.25 154 GLY A N 1
ATOM 1236 C CA . GLY A 1 154 ? 3.132 -5.582 0.578 1.00 55.25 154 GLY A CA 1
ATOM 1237 C C . GLY A 1 154 ? 4.261 -5.241 1.553 1.00 55.25 154 GLY A C 1
ATOM 1238 O O . GLY A 1 154 ? 5.328 -4.794 1.153 1.00 55.25 154 GLY A O 1
ATOM 1239 N N . GLU A 1 155 ? 4.022 -5.407 2.843 1.00 66.19 155 GLU A N 1
ATOM 1240 C CA . GLU A 1 155 ? 5.014 -5.235 3.895 1.00 66.19 155 GLU A CA 1
ATOM 1241 C C . GLU A 1 155 ? 5.176 -6.556 4.655 1.00 66.19 155 GLU A C 1
ATOM 1243 O O . GLU A 1 155 ? 4.275 -7.395 4.699 1.00 66.19 155 GLU A O 1
ATOM 1248 N N . ASP A 1 156 ? 6.343 -6.753 5.262 1.00 66.12 156 ASP A N 1
ATOM 1249 C CA . ASP A 1 156 ? 6.564 -7.882 6.163 1.00 66.12 156 ASP A CA 1
ATOM 1250 C C . ASP A 1 156 ? 5.961 -7.539 7.542 1.00 66.12 156 ASP A C 1
ATOM 1252 O O . ASP A 1 156 ? 6.368 -6.547 8.155 1.00 66.12 156 ASP A O 1
ATOM 1256 N N . PRO A 1 157 ? 5.014 -8.333 8.081 1.00 65.25 157 PRO A N 1
ATOM 1257 C CA . PRO A 1 157 ? 4.427 -8.080 9.399 1.00 65.25 157 PRO A CA 1
ATOM 1258 C C . PRO A 1 157 ? 5.441 -8.172 10.554 1.00 65.25 157 PRO A C 1
ATOM 1260 O O . PRO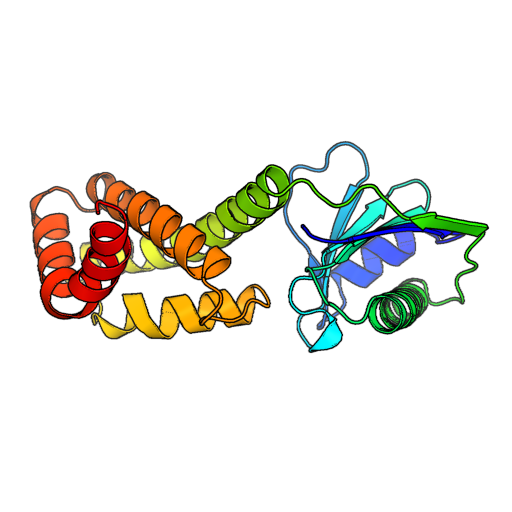 A 1 157 ? 5.142 -7.738 11.673 1.00 65.25 157 PRO A O 1
ATOM 1263 N N . GLN A 1 158 ? 6.633 -8.727 10.324 1.00 70.19 158 GLN A N 1
ATOM 1264 C CA . GLN A 1 158 ? 7.752 -8.730 11.272 1.00 70.19 158 GLN A CA 1
ATOM 1265 C C . GLN A 1 158 ? 8.684 -7.523 11.108 1.00 70.19 158 GLN A C 1
ATOM 1267 O O . GLN A 1 158 ? 9.514 -7.272 11.984 1.00 70.19 158 GLN A O 1
ATOM 1272 N N . ASN A 1 159 ? 8.529 -6.726 10.048 1.00 72.19 159 ASN A N 1
ATOM 1273 C CA . ASN A 1 159 ? 9.340 -5.538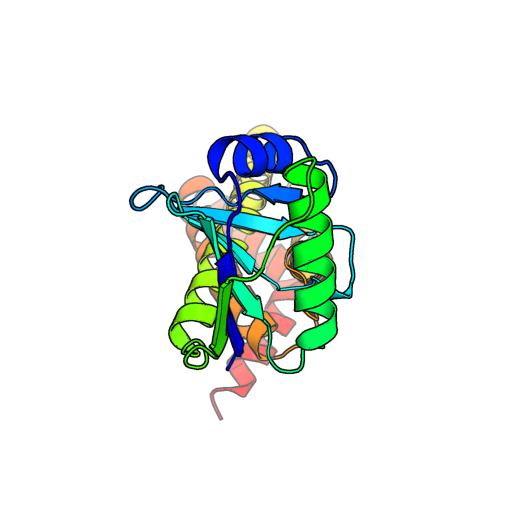 9.826 1.00 72.19 159 ASN A CA 1
ATOM 1274 C C . ASN A 1 159 ? 9.107 -4.498 10.935 1.00 72.19 159 ASN A C 1
ATOM 1276 O O . ASN A 1 159 ? 7.989 -4.026 11.154 1.00 72.19 159 ASN A O 1
ATOM 1280 N N . GLU A 1 160 ? 10.177 -4.111 11.634 1.00 70.62 160 GLU A N 1
ATOM 1281 C CA . GLU A 1 160 ? 10.079 -3.211 12.787 1.00 70.62 160 GLU A CA 1
ATOM 1282 C C . GLU A 1 160 ? 9.553 -1.816 12.407 1.00 70.62 160 GLU A C 1
ATOM 1284 O O . GLU A 1 160 ? 8.769 -1.231 13.156 1.00 70.62 160 GLU A O 1
ATOM 1289 N N . GLU A 1 161 ? 9.943 -1.287 11.242 1.00 71.38 161 GLU A N 1
ATOM 1290 C CA . GLU A 1 161 ? 9.497 0.021 10.747 1.00 71.38 161 GLU A CA 1
ATOM 1291 C C . GLU A 1 161 ? 7.997 -0.002 10.442 1.00 71.38 161 GLU A C 1
ATOM 1293 O O . GLU A 1 161 ? 7.269 0.877 10.912 1.00 71.38 161 GLU A O 1
ATOM 1298 N N . PHE A 1 162 ? 7.529 -1.034 9.735 1.00 71.69 162 PHE A N 1
ATOM 1299 C CA . PHE A 1 162 ? 6.114 -1.232 9.431 1.00 71.69 162 PHE A CA 1
ATOM 1300 C C . PHE A 1 162 ? 5.281 -1.371 10.706 1.00 71.69 162 PHE A C 1
ATOM 1302 O O . PHE A 1 162 ? 4.323 -0.624 10.898 1.00 71.69 162 PHE A O 1
ATOM 1309 N N . ARG A 1 163 ? 5.684 -2.255 11.629 1.00 74.69 163 ARG A N 1
ATOM 1310 C CA . ARG A 1 163 ? 4.997 -2.453 12.916 1.00 74.69 163 ARG A CA 1
ATOM 1311 C C . ARG A 1 163 ? 4.901 -1.150 13.703 1.00 74.69 163 ARG A C 1
ATOM 1313 O O . ARG A 1 163 ? 3.836 -0.826 14.223 1.00 74.69 163 ARG A O 1
ATOM 1320 N N . ARG A 1 164 ? 5.984 -0.365 13.751 1.00 78.06 164 ARG A N 1
ATOM 1321 C CA . ARG A 1 164 ? 6.006 0.939 14.430 1.00 78.06 164 ARG A CA 1
ATOM 1322 C C . ARG A 1 164 ? 4.950 1.887 13.878 1.00 78.06 164 ARG A C 1
ATOM 1324 O O . ARG A 1 164 ? 4.241 2.535 14.650 1.00 78.06 164 ARG A O 1
ATOM 1331 N N . ILE A 1 165 ? 4.898 1.998 12.552 1.00 76.38 165 ILE A N 1
ATOM 1332 C CA . ILE A 1 165 ? 3.971 2.883 11.850 1.00 76.38 165 ILE A CA 1
ATOM 1333 C C . ILE A 1 165 ? 2.545 2.375 12.053 1.00 76.38 165 ILE A C 1
ATOM 1335 O O . ILE A 1 165 ? 1.679 3.143 12.469 1.00 76.38 165 ILE A O 1
ATOM 1339 N N . PHE A 1 166 ? 2.320 1.076 11.861 1.00 82.06 166 PHE A N 1
ATOM 1340 C CA . PHE A 1 166 ? 1.027 0.438 12.056 1.00 82.06 166 PHE A CA 1
ATOM 1341 C C . PHE A 1 166 ? 0.470 0.698 13.451 1.00 82.06 166 PHE A C 1
ATOM 1343 O O . PHE A 1 166 ? -0.636 1.214 13.574 1.00 82.06 166 PHE A O 1
ATOM 1350 N N . PHE A 1 167 ? 1.235 0.429 14.511 1.00 77.69 167 PHE A N 1
ATOM 1351 C CA . PHE A 1 167 ? 0.749 0.630 15.876 1.00 77.69 167 PHE A CA 1
ATOM 1352 C C . PHE A 1 167 ? 0.500 2.103 16.212 1.00 77.69 167 PHE A C 1
ATOM 1354 O O . PHE A 1 167 ? -0.433 2.408 16.962 1.00 77.69 167 PHE A O 1
ATOM 1361 N N . LYS A 1 168 ? 1.278 3.025 15.626 1.00 80.56 168 LYS A N 1
ATOM 1362 C CA . LYS A 1 168 ? 1.065 4.468 15.800 1.00 80.56 168 LYS A CA 1
ATOM 1363 C C . LYS A 1 168 ? -0.285 4.850 15.203 1.00 80.56 168 LYS A C 1
ATOM 1365 O O . LYS A 1 168 ? -1.126 5.431 15.887 1.00 80.56 168 LYS A O 1
ATOM 1370 N N . VAL A 1 169 ? -0.500 4.466 13.950 1.00 80.69 169 VAL A N 1
ATOM 1371 C CA . VAL A 1 169 ? -1.724 4.748 13.201 1.00 80.69 169 VAL A CA 1
ATOM 1372 C C . VAL A 1 169 ? -2.939 4.063 13.825 1.00 80.69 169 VAL A C 1
ATOM 1374 O O . VAL A 1 169 ? -3.992 4.683 13.968 1.00 80.69 169 VAL A O 1
ATOM 1377 N N . PHE A 1 170 ? -2.797 2.811 14.250 1.00 79.50 170 PHE A N 1
ATOM 1378 C CA . PHE A 1 170 ? -3.853 2.045 14.902 1.00 79.50 170 PHE A CA 1
ATOM 1379 C C . PHE A 1 170 ? -4.335 2.729 16.179 1.00 79.50 170 PHE A C 1
ATOM 1381 O O . PHE A 1 170 ? -5.538 2.866 16.395 1.00 79.50 170 PHE A O 1
ATOM 1388 N N . LYS A 1 171 ? -3.407 3.231 17.000 1.00 77.44 171 LYS A N 1
ATOM 1389 C CA . LYS A 1 171 ? -3.740 3.983 18.213 1.00 77.44 171 LYS A CA 1
ATOM 1390 C C . LYS A 1 171 ? -4.464 5.293 17.899 1.00 77.44 171 LYS A C 1
ATOM 1392 O O . LYS A 1 171 ? -5.425 5.630 18.587 1.00 77.44 171 LYS A O 1
ATOM 1397 N N . GLU A 1 172 ? -4.022 6.024 16.876 1.00 80.69 172 GLU A N 1
ATOM 1398 C CA . GLU A 1 172 ? -4.712 7.234 16.407 1.00 80.69 172 GLU A CA 1
ATOM 1399 C C . GLU A 1 172 ? -6.154 6.919 15.970 1.00 80.69 172 GLU A C 1
ATOM 1401 O O . GLU A 1 172 ? -7.085 7.593 16.410 1.00 80.69 172 GLU A O 1
ATOM 1406 N N . CYS A 1 173 ? -6.358 5.857 15.183 1.00 77.25 173 CYS A N 1
ATOM 1407 C CA . CYS A 1 173 ? -7.687 5.431 14.730 1.00 77.25 173 CYS A CA 1
ATOM 1408 C C . CYS A 1 173 ? -8.577 4.958 15.891 1.00 77.25 173 CYS A C 1
ATOM 1410 O O . CYS A 1 173 ? -9.760 5.292 15.937 1.00 77.25 173 CYS A O 1
ATOM 1412 N N . LEU A 1 174 ? -8.009 4.238 16.866 1.00 78.00 174 LEU A N 1
ATOM 1413 C CA . LEU A 1 174 ? -8.716 3.801 18.073 1.00 78.00 174 LEU A CA 1
ATOM 1414 C C . LEU A 1 174 ? -9.187 4.977 18.911 1.00 78.00 174 LEU A C 1
ATOM 1416 O O . LEU A 1 174 ? -10.345 5.003 19.312 1.00 78.00 174 LEU A O 1
ATOM 1420 N N . ASN A 1 175 ? -8.344 5.985 19.111 1.00 78.56 175 ASN A N 1
ATOM 1421 C CA . ASN A 1 175 ? -8.765 7.193 19.811 1.00 78.56 175 ASN A CA 1
ATOM 1422 C C . ASN A 1 175 ? -9.899 7.918 19.069 1.00 78.56 175 ASN A C 1
ATOM 1424 O O . ASN A 1 175 ? -10.797 8.440 19.721 1.00 78.56 175 ASN A O 1
ATOM 1428 N N . GLY A 1 176 ? -9.905 7.900 17.731 1.00 78.31 176 GLY A N 1
ATOM 1429 C CA . GLY A 1 176 ? -11.001 8.452 16.928 1.00 78.31 176 GLY A CA 1
ATOM 1430 C C . GLY A 1 176 ? -12.348 7.751 17.153 1.00 78.31 176 GLY A C 1
ATOM 1431 O O . GLY A 1 176 ? -13.389 8.401 17.129 1.00 78.31 176 GLY A O 1
ATOM 1432 N N . LEU A 1 177 ? -12.358 6.448 17.466 1.00 77.62 177 LEU A N 1
ATOM 1433 C CA . LEU A 1 177 ? -13.601 5.738 17.805 1.00 77.62 177 LEU A CA 1
ATOM 1434 C C . LEU A 1 177 ? -14.264 6.259 19.072 1.00 77.62 177 LEU A C 1
ATOM 1436 O O . LEU A 1 177 ? -15.475 6.116 19.212 1.00 77.62 177 LEU A O 1
ATOM 1440 N N . LYS A 1 178 ? -13.502 6.865 19.984 1.00 82.75 178 LYS A N 1
ATOM 1441 C CA . LYS A 1 178 ? -14.050 7.452 21.206 1.00 82.75 178 LYS A CA 1
ATOM 1442 C C . LYS A 1 178 ? -15.117 8.504 20.900 1.00 82.75 178 LYS A C 1
ATOM 1444 O O . LYS A 1 178 ? -16.127 8.566 21.596 1.00 82.75 178 LYS A O 1
ATOM 1449 N N . GLU A 1 179 ? -14.903 9.300 19.854 1.00 80.44 179 GLU A N 1
ATOM 1450 C CA . GLU A 1 179 ? -15.836 10.346 19.423 1.00 80.44 179 GLU A CA 1
ATOM 1451 C C . GLU A 1 179 ? -17.117 9.761 18.816 1.00 80.44 179 GLU A C 1
ATOM 1453 O O . GLU A 1 179 ? -18.182 10.359 18.934 1.00 80.44 179 GLU A O 1
ATOM 1458 N N . ILE A 1 180 ? -17.025 8.574 18.208 1.00 78.81 180 ILE A N 1
ATOM 1459 C CA . ILE A 1 180 ? -18.140 7.903 17.527 1.00 78.81 180 ILE A CA 1
ATOM 1460 C C . ILE A 1 180 ? -18.964 7.051 18.504 1.00 78.81 180 ILE A C 1
ATOM 1462 O O . ILE A 1 180 ? -20.190 7.051 18.456 1.00 78.81 180 ILE A O 1
ATOM 1466 N N . LEU A 1 181 ? -18.293 6.307 19.384 1.00 77.88 181 LEU A N 1
ATOM 1467 C CA . LEU A 1 181 ? -18.910 5.346 20.302 1.00 77.88 181 LEU A CA 1
ATOM 1468 C C . LEU A 1 181 ? -19.364 5.979 21.624 1.00 77.88 181 LEU A C 1
ATOM 1470 O O . LEU A 1 181 ? -20.198 5.408 22.324 1.00 77.88 181 LEU A O 1
ATOM 1474 N N . GLY A 1 182 ? -18.798 7.128 21.998 1.00 81.44 182 GLY A N 1
ATOM 1475 C CA . GLY A 1 182 ? -18.931 7.677 23.344 1.00 81.44 182 GLY A CA 1
ATOM 1476 C C . GLY A 1 182 ? -18.091 6.918 24.382 1.00 81.44 182 GLY A C 1
ATOM 1477 O O . GLY A 1 182 ? -17.609 5.809 24.149 1.00 81.44 182 GLY A O 1
ATOM 1478 N N . GLN A 1 183 ? -17.895 7.538 25.552 1.00 83.38 183 GLN A N 1
ATOM 1479 C CA . GLN A 1 183 ? -16.949 7.076 26.581 1.00 83.38 183 GLN A CA 1
ATOM 1480 C C . GLN A 1 183 ? -17.232 5.643 27.071 1.00 83.38 183 GLN A C 1
ATOM 1482 O O . GLN A 1 183 ? -16.309 4.842 27.156 1.00 83.38 183 GLN A O 1
ATOM 1487 N N . GLU A 1 184 ? -18.491 5.294 27.347 1.00 83.25 184 GLU A N 1
ATOM 1488 C CA . GLU A 1 184 ? -18.837 3.998 27.952 1.00 83.25 184 GLU A CA 1
ATOM 1489 C C . GLU A 1 184 ? -18.591 2.804 27.010 1.00 83.25 184 GLU A C 1
ATOM 1491 O O . GLU A 1 184 ? -18.004 1.796 27.409 1.00 83.25 184 GLU A O 1
ATOM 1496 N N . LEU A 1 185 ? -19.016 2.903 25.745 1.00 79.94 185 LEU A N 1
ATOM 1497 C CA . LEU A 1 185 ? -18.793 1.849 24.747 1.00 79.94 185 LEU A CA 1
ATOM 1498 C C . LEU A 1 185 ? -17.319 1.766 24.347 1.00 79.94 185 LEU A C 1
ATOM 1500 O O . LEU A 1 185 ? -16.796 0.668 24.143 1.00 79.94 185 LEU A O 1
ATOM 1504 N N . TYR A 1 186 ? -16.643 2.916 24.286 1.00 83.38 186 TYR A N 1
ATOM 1505 C CA . TYR A 1 186 ? -15.206 2.980 24.064 1.00 83.38 186 TYR A CA 1
ATOM 1506 C C . TYR A 1 186 ? -14.425 2.253 25.162 1.00 83.38 186 TYR A C 1
ATOM 1508 O O . TYR A 1 186 ? -13.548 1.454 24.842 1.00 83.38 186 TYR A O 1
ATOM 1516 N N . ASP A 1 187 ? -14.760 2.460 26.437 1.00 82.62 187 ASP A N 1
ATOM 1517 C CA . ASP A 1 187 ? -14.067 1.802 27.549 1.00 82.62 187 ASP A CA 1
ATOM 1518 C C . ASP A 1 187 ? -14.280 0.280 27.532 1.00 82.62 187 ASP A C 1
ATOM 1520 O O . ASP A 1 187 ? -13.317 -0.472 27.689 1.00 82.62 187 ASP A O 1
ATOM 1524 N N . LYS A 1 188 ? -15.496 -0.196 27.223 1.00 79.25 188 LYS A N 1
ATOM 1525 C CA . LYS A 1 188 ? -15.782 -1.637 27.060 1.00 79.25 188 LYS A CA 1
ATOM 1526 C C . LYS A 1 188 ? -15.003 -2.262 25.896 1.00 79.25 188 LYS A C 1
ATOM 1528 O O . LYS A 1 188 ? -14.514 -3.389 26.008 1.00 79.25 188 LYS A O 1
ATOM 1533 N N . LEU A 1 189 ? -14.887 -1.546 24.775 1.00 77.62 189 LEU A N 1
ATOM 1534 C CA . LEU A 1 189 ? -14.074 -1.969 23.633 1.00 77.62 189 LEU A CA 1
ATOM 1535 C C . LEU A 1 189 ? -12.593 -2.008 24.009 1.00 77.62 189 LEU A C 1
ATOM 1537 O O . LEU A 1 189 ? -11.923 -3.016 23.781 1.00 77.62 189 LEU A O 1
ATOM 1541 N N . ARG A 1 190 ? -12.099 -0.933 24.622 1.00 76.38 190 ARG A N 1
ATOM 1542 C CA . ARG A 1 190 ? -10.715 -0.804 25.059 1.00 76.38 190 ARG A CA 1
ATOM 1543 C C . ARG A 1 190 ? -10.336 -1.928 26.011 1.00 76.38 190 ARG A C 1
ATOM 1545 O O . ARG A 1 190 ? -9.329 -2.569 25.755 1.00 76.38 190 ARG A O 1
ATOM 1552 N N . GLU A 1 191 ? -11.149 -2.232 27.021 1.00 76.06 191 GLU A N 1
ATOM 1553 C CA . GLU A 1 191 ? -10.882 -3.304 27.990 1.00 76.06 191 GLU A CA 1
ATOM 1554 C C . GLU A 1 191 ? -10.772 -4.689 27.318 1.00 76.06 191 GLU A C 1
ATOM 1556 O O . GLU A 1 191 ? -9.880 -5.480 27.642 1.00 76.06 191 GLU A O 1
ATOM 1561 N N . LYS A 1 192 ? -11.635 -4.985 26.330 1.00 71.50 192 LYS A N 1
ATOM 1562 C CA . LYS A 1 192 ? -11.554 -6.221 25.527 1.00 71.50 192 LYS A CA 1
ATOM 1563 C C . LYS A 1 192 ? -10.272 -6.299 24.699 1.00 71.50 192 LYS A C 1
ATOM 1565 O O . LYS A 1 192 ? -9.676 -7.372 24.599 1.00 71.50 192 LYS A O 1
ATOM 1570 N N . LEU A 1 193 ? -9.845 -5.179 24.122 1.00 69.38 193 LEU A N 1
ATOM 1571 C CA . LEU A 1 193 ? -8.578 -5.089 23.398 1.00 69.38 193 LEU A CA 1
ATOM 1572 C C . LEU A 1 193 ? -7.384 -5.164 24.360 1.00 69.38 193 LEU A C 1
ATOM 1574 O O . LEU A 1 193 ? -6.352 -5.738 24.014 1.00 69.38 193 LEU A O 1
ATOM 1578 N N . GLU A 1 194 ? -7.511 -4.629 25.575 1.00 65.19 194 GLU A N 1
ATOM 1579 C CA . GLU A 1 194 ? -6.434 -4.543 26.567 1.00 65.19 194 GLU A CA 1
ATOM 1580 C C . GLU A 1 194 ? -6.046 -5.924 27.094 1.00 65.19 194 GLU A C 1
ATOM 1582 O O . GLU A 1 194 ? -4.861 -6.245 27.182 1.00 65.19 194 GLU A O 1
ATOM 1587 N N . LYS A 1 195 ? -7.043 -6.787 27.322 1.00 62.28 195 LYS A N 1
ATOM 1588 C CA . LYS A 1 195 ? -6.853 -8.162 27.808 1.00 62.28 195 LYS A CA 1
ATOM 1589 C C . LYS A 1 195 ? -6.116 -9.091 26.837 1.00 62.28 195 LYS A C 1
ATOM 1591 O O . LYS A 1 195 ? -5.588 -10.104 27.286 1.00 62.28 195 LYS A O 1
ATOM 1596 N N . LYS A 1 196 ? -6.069 -8.782 25.534 1.00 57.84 196 LYS A N 1
ATOM 1597 C CA . LYS A 1 196 ? -5.463 -9.667 24.518 1.00 57.84 196 LYS A CA 1
ATOM 1598 C C . LYS A 1 196 ? -4.348 -9.021 23.695 1.00 57.84 196 LYS A C 1
ATOM 1600 O O . LYS A 1 196 ? -3.459 -9.730 23.243 1.00 57.84 196 LYS A O 1
ATOM 1605 N N . PHE A 1 197 ? -4.393 -7.704 23.490 1.00 59.56 197 PHE A N 1
ATOM 1606 C CA . PHE A 1 197 ? -3.632 -7.043 22.428 1.00 59.56 197 PHE A CA 1
ATOM 1607 C C . PHE A 1 197 ? -2.899 -5.779 22.866 1.00 59.56 197 PHE A C 1
ATOM 1609 O O . PHE A 1 197 ? -1.774 -5.555 22.418 1.00 59.56 197 PHE A O 1
ATOM 1616 N N . LEU A 1 198 ? -3.458 -4.972 23.782 1.00 55.69 198 LEU A N 1
ATOM 1617 C CA . LEU A 1 198 ? -2.687 -3.819 24.249 1.00 55.69 198 LEU A CA 1
ATOM 1618 C C . LEU A 1 198 ? -1.437 -4.237 25.009 1.00 55.69 198 LEU A C 1
ATOM 1620 O O . LEU A 1 198 ? -0.537 -3.423 25.050 1.00 55.69 198 LEU A O 1
ATOM 1624 N N . LYS A 1 199 ? -1.313 -5.454 25.550 1.00 58.62 199 LYS A N 1
ATOM 1625 C CA . LYS A 1 199 ? -0.027 -5.903 26.099 1.00 58.62 199 LYS A CA 1
ATOM 1626 C C . LYS A 1 199 ? 1.073 -5.928 25.030 1.00 58.62 199 LYS A C 1
ATOM 1628 O O . LYS A 1 199 ? 2.131 -5.389 25.281 1.00 58.62 199 LYS A O 1
ATOM 1633 N N . GLU A 1 200 ? 0.816 -6.425 23.819 1.00 58.09 200 GLU A N 1
ATOM 1634 C CA . GLU A 1 200 ? 1.809 -6.400 22.728 1.00 58.09 200 GLU A CA 1
ATOM 1635 C C . GLU A 1 200 ? 2.100 -4.973 22.238 1.00 58.09 200 GLU A C 1
ATOM 1637 O O . GLU A 1 200 ? 3.251 -4.627 21.976 1.00 58.09 200 GLU A O 1
ATOM 1642 N N . ILE A 1 201 ? 1.070 -4.120 22.164 1.00 55.03 201 ILE A N 1
ATOM 1643 C CA . ILE A 1 201 ? 1.222 -2.694 21.833 1.00 55.03 201 ILE A CA 1
ATOM 1644 C C . ILE A 1 201 ? 2.012 -1.963 22.931 1.00 55.03 201 ILE A C 1
ATOM 1646 O O . ILE A 1 201 ? 2.930 -1.201 22.636 1.00 55.03 201 ILE A O 1
ATOM 1650 N N . TYR A 1 202 ? 1.657 -2.172 24.200 1.00 53.09 202 TYR A N 1
ATOM 1651 C CA . TYR A 1 202 ? 2.309 -1.570 25.358 1.00 53.09 202 TYR A CA 1
ATOM 1652 C C . TYR A 1 202 ? 3.726 -2.082 25.495 1.00 53.09 202 TYR A C 1
ATOM 1654 O O . TYR A 1 202 ? 4.590 -1.246 25.664 1.00 53.09 202 TYR A O 1
ATOM 1662 N N . ASP A 1 203 ? 3.985 -3.380 25.377 1.00 55.41 203 ASP A N 1
ATOM 1663 C CA . ASP A 1 203 ? 5.329 -3.954 25.449 1.00 55.41 203 ASP A CA 1
ATOM 1664 C C . ASP A 1 203 ? 6.201 -3.377 24.318 1.00 55.41 203 ASP A C 1
ATOM 1666 O O . ASP A 1 203 ? 7.306 -2.901 24.577 1.00 55.41 203 ASP A O 1
ATOM 1670 N N . TYR A 1 204 ? 5.670 -3.257 23.093 1.00 50.97 204 TYR A N 1
ATOM 1671 C CA . TYR A 1 204 ? 6.366 -2.607 21.975 1.00 50.97 204 TYR A CA 1
ATOM 1672 C C . TYR A 1 204 ? 6.720 -1.131 22.252 1.00 50.97 204 TYR A C 1
ATOM 1674 O O . TYR A 1 204 ? 7.827 -0.684 21.946 1.00 50.97 204 TYR A O 1
ATOM 1682 N N . TYR A 1 205 ? 5.812 -0.356 22.857 1.00 46.66 205 TYR A N 1
ATOM 1683 C CA . TYR A 1 205 ? 6.067 1.052 23.197 1.00 46.66 205 TYR A CA 1
ATOM 1684 C C . TYR A 1 205 ? 6.815 1.258 24.526 1.00 46.66 205 TYR A C 1
ATOM 1686 O O . TYR A 1 205 ? 7.508 2.265 24.682 1.00 46.66 205 TYR A O 1
ATOM 1694 N N . ALA A 1 206 ? 6.696 0.340 25.481 1.00 47.66 206 ALA A N 1
ATOM 1695 C CA . ALA A 1 206 ? 7.353 0.372 26.785 1.00 47.66 206 ALA A CA 1
ATOM 1696 C C . ALA A 1 206 ? 8.841 0.039 26.647 1.00 47.66 206 ALA A C 1
ATOM 1698 O O . ALA A 1 206 ? 9.655 0.692 27.298 1.00 47.66 206 ALA A O 1
ATOM 1699 N N . CYS A 1 207 ? 9.211 -0.843 25.711 1.00 43.44 207 CYS A N 1
ATOM 1700 C CA . CYS A 1 207 ? 10.603 -1.110 25.335 1.00 43.44 207 CYS A CA 1
ATOM 1701 C C . CYS A 1 207 ? 11.343 0.094 24.715 1.00 43.44 207 CYS A C 1
ATOM 1703 O O . CYS A 1 207 ? 12.540 -0.000 24.476 1.00 43.44 207 CYS A O 1
ATOM 1705 N N . ARG A 1 208 ? 10.675 1.231 24.460 1.00 43.38 208 ARG A N 1
ATOM 1706 C CA . ARG A 1 208 ? 11.313 2.483 23.999 1.00 43.38 208 ARG A CA 1
ATOM 1707 C C . ARG A 1 208 ? 11.405 3.582 25.064 1.00 43.38 208 ARG A C 1
ATOM 1709 O O . ARG A 1 208 ? 11.828 4.690 24.740 1.00 43.38 208 ARG A O 1
ATOM 1716 N N . LYS A 1 209 ? 11.002 3.317 26.313 1.00 35.53 209 LYS A N 1
ATOM 1717 C CA . LYS A 1 209 ? 11.214 4.240 27.447 1.00 35.53 209 LYS A CA 1
ATOM 1718 C C . LYS A 1 209 ? 12.450 3.910 28.300 1.00 35.53 209 LYS A C 1
ATOM 1720 O O . LYS A 1 209 ? 12.639 4.559 29.326 1.00 35.53 209 LYS A O 1
ATOM 1725 N N . THR A 1 210 ? 13.278 2.958 27.877 1.00 33.12 210 THR A N 1
ATOM 1726 C CA . THR A 1 210 ? 14.570 2.610 28.494 1.00 33.12 210 THR A CA 1
ATOM 1727 C C . THR A 1 210 ? 15.705 2.839 27.522 1.00 33.12 210 THR A C 1
ATOM 1729 O O . THR A 1 210 ? 15.558 2.358 26.376 1.00 33.12 210 THR A O 1
#

Radius of gyration: 20.08 Å; chains: 1; bounding box: 45×29×56 Å